Protein AF-A0A3A8NAM0-F1 (afdb_monomer_lite)

Radius of gyration: 30.03 Å; chains: 1; bounding box: 82×65×76 Å

Organism: NCBI:txid2316726

Sequence (282 aa):
MLDEAGTANGVRMYFMTGPKAPVLTCPGRRRVLLECSIAQTLVGLFLVMALGACRTTKPVEQDRLRVELERAVLADQEEIGEDRPVDEHFQAFLKKYGEDAVPFFERLVVEAADSGWRDDAHQVNAAVRGLVALQGKRAQGVLKKLASSKTADLLFSQIALNALVGLAPESEKVGLLIARLREGRHPEDQQWAVGTLITLGRTEAVPCLKELRAGISDARTLININSAVVMLGDPGVCNLYSESQGGPSRLWSCRYQCAGAVRGRERVMEAACPRTLPNKDE

pLDDT: mean 78.67, std 21.21, range [30.02, 97.94]

Foldseek 3Di:
DWDWPDDDPPDTDTDDPDDDDDDDDDPDDDDDDDDDDDDDPPVVVVVVVVVVPPLPDDPVVLVVLVVQLVVQLVVLVVPPDPDDDRRPSLVVSCVVCPPNCLVSLLVLLVCLLPALDDPPLSSVLSSLVSCCVRVQVNCLVSLCSQLVGPNHDLSSVLSSLVSVLVSDDLVCNLVSLLVQCVVVPDLVSLLVSLVVQQAQLALVNLVSLVVCLVVDPDPVSNVSSVVSNVQSPCQQKWFFDDWDQDDPLRWIWTKTAHGHNCGIDTDIGPDDDDGMDTPDDD

Secondary structure (DSSP, 8-state):
---EEEEETTEEEE------------SS-----------SS-HHHHHHHHHSSS----HHHHHHHHHHHHHHHHHHHHT-STTSPTTHHHHHHHHHHGGGGHHHHHHHHHHHHHH---TTHHHHHHHHHHHHHHHGGGGHHHHHHHHH-SSS-HHHHHHHHHHHHHHS-HHHHHHHHHHHHHH---HHHHHHHHHHHHHHT-TTHHHHHHHHGGG---HHHHHHHHHHHHHHHSTTEEEEEEEEE-STT--EEEEEE-SSS--EEEEEESSPPPSEEE-S--

Structure (mmCIF, N/CA/C/O backbone):
data_AF-A0A3A8NAM0-F1
#
_entry.id   AF-A0A3A8NAM0-F1
#
loop_
_atom_site.group_PDB
_atom_site.id
_atom_site.type_symbol
_atom_site.label_atom_id
_atom_site.label_alt_id
_atom_site.label_comp_id
_atom_site.label_asym_id
_atom_site.label_entity_id
_atom_site.label_seq_id
_atom_site.pdbx_PDB_ins_code
_atom_site.Cartn_x
_atom_site.Cartn_y
_atom_site.Cartn_z
_atom_site.occupancy
_atom_site.B_iso_or_equiv
_atom_site.auth_seq_id
_atom_site.auth_comp_id
_atom_site.auth_asym_id
_atom_site.auth_atom_id
_atom_site.pdbx_PDB_model_num
ATOM 1 N N . MET A 1 1 ? -51.563 29.274 45.617 1.00 44.50 1 MET A N 1
ATOM 2 C CA . MET A 1 1 ? -52.554 28.276 45.168 1.00 44.50 1 MET A CA 1
ATOM 3 C C . MET A 1 1 ? -51.891 27.484 44.057 1.00 44.50 1 MET A C 1
ATOM 5 O O . MET A 1 1 ? -51.305 28.113 43.188 1.00 44.50 1 MET A O 1
ATOM 9 N N . LEU A 1 2 ? -51.828 26.157 44.179 1.00 33.75 2 LEU A N 1
ATOM 10 C CA . LEU A 1 2 ? -51.216 25.264 43.190 1.00 33.75 2 LEU A CA 1
ATOM 11 C C . LEU A 1 2 ? -52.359 24.549 42.470 1.00 33.75 2 LEU A C 1
ATOM 13 O O . LEU A 1 2 ? -53.105 23.838 43.138 1.00 33.75 2 LEU A O 1
ATOM 17 N N . ASP A 1 3 ? -52.479 24.737 41.158 1.00 42.59 3 ASP A N 1
ATOM 18 C CA . ASP A 1 3 ? -53.419 23.977 40.330 1.00 42.59 3 ASP A CA 1
ATOM 19 C C . ASP A 1 3 ? -52.696 22.792 39.676 1.00 42.59 3 ASP A C 1
ATOM 21 O O . ASP A 1 3 ? -51.550 22.898 39.229 1.00 42.59 3 ASP A O 1
ATOM 25 N N . GLU A 1 4 ? -53.351 21.632 39.678 1.00 41.62 4 GLU A N 1
ATOM 26 C CA . GLU A 1 4 ? -52.796 20.350 39.238 1.00 41.62 4 GLU A CA 1
ATOM 27 C C . GLU A 1 4 ? -53.043 20.164 37.728 1.00 41.62 4 GLU A C 1
ATOM 29 O O . GLU A 1 4 ? -54.182 20.020 37.291 1.00 41.62 4 GLU A O 1
ATOM 34 N N . ALA A 1 5 ? -51.980 20.174 36.914 1.00 53.44 5 ALA A N 1
ATOM 35 C CA . ALA A 1 5 ? -52.077 20.175 35.444 1.00 53.44 5 ALA A CA 1
ATOM 36 C C . ALA A 1 5 ? -52.022 18.773 34.789 1.00 53.44 5 ALA A C 1
ATOM 38 O O . ALA A 1 5 ? -51.786 18.650 33.589 1.00 53.44 5 ALA A O 1
ATOM 39 N N . GLY A 1 6 ? -52.268 17.707 35.555 1.00 48.44 6 GLY A N 1
ATOM 40 C CA . GLY A 1 6 ? -52.306 16.329 35.050 1.00 48.44 6 GLY A CA 1
ATOM 41 C C . GLY A 1 6 ? -50.996 15.546 35.202 1.00 48.44 6 GLY A C 1
ATOM 42 O O . GLY A 1 6 ? -49.949 16.075 35.575 1.00 48.44 6 GLY A O 1
ATOM 43 N N . THR A 1 7 ? -51.086 14.233 34.973 1.00 36.28 7 THR A N 1
ATOM 44 C CA . THR A 1 7 ? -50.025 13.241 35.213 1.00 36.28 7 THR A CA 1
ATOM 45 C C . THR A 1 7 ? -49.610 12.565 33.909 1.00 36.28 7 THR A C 1
ATOM 47 O O . THR A 1 7 ? -50.453 12.049 33.181 1.00 36.28 7 THR A O 1
ATOM 50 N N . ALA A 1 8 ? -48.303 12.503 33.648 1.00 40.38 8 ALA A N 1
ATOM 51 C CA . ALA A 1 8 ? -47.720 11.642 32.621 1.00 40.38 8 ALA A CA 1
ATOM 52 C C . ALA A 1 8 ? -46.636 10.769 33.272 1.00 40.38 8 ALA A C 1
ATOM 54 O O . ALA A 1 8 ? -45.743 11.285 33.942 1.00 40.38 8 ALA A O 1
ATOM 55 N N . ASN A 1 9 ? -46.742 9.443 33.121 1.00 43.25 9 ASN A N 1
ATOM 56 C CA . ASN A 1 9 ? -45.810 8.446 33.674 1.00 43.25 9 ASN A CA 1
ATOM 57 C C . ASN A 1 9 ? -45.522 8.581 35.184 1.00 43.25 9 ASN A C 1
ATOM 59 O O . ASN A 1 9 ? -44.382 8.466 35.623 1.00 43.25 9 ASN A O 1
ATOM 63 N N . GLY A 1 10 ? -46.557 8.826 35.993 1.00 52.19 10 GLY A N 1
ATOM 64 C CA . GLY A 1 10 ? -46.455 8.781 37.458 1.00 52.19 10 GLY A CA 1
ATOM 65 C C . GLY A 1 10 ? -45.754 9.973 38.118 1.00 52.19 10 GLY A C 1
ATOM 66 O O . GLY A 1 10 ? -45.604 9.977 39.337 1.00 52.19 10 GLY A O 1
ATOM 67 N N . VAL A 1 11 ? -45.370 11.004 37.360 1.00 37.81 11 VAL A N 1
ATOM 68 C CA . VAL A 1 11 ? -44.759 12.222 37.911 1.00 37.81 11 VAL A CA 1
ATOM 69 C C . VAL A 1 11 ? -45.775 13.365 37.879 1.00 37.81 11 VAL A C 1
ATOM 71 O O . VAL A 1 11 ? -46.285 13.726 36.818 1.00 37.81 11 VAL A O 1
ATOM 74 N N . ARG A 1 12 ? -46.091 13.930 39.052 1.00 40.88 12 ARG A N 1
ATOM 75 C CA . ARG A 1 12 ? -46.935 15.130 39.184 1.00 40.88 12 ARG A CA 1
ATOM 76 C C . ARG A 1 12 ? -46.096 16.378 38.932 1.00 40.88 12 ARG A C 1
ATOM 78 O O . ARG A 1 12 ? -45.099 16.592 39.619 1.00 40.88 12 ARG A O 1
ATOM 85 N N . MET A 1 13 ? -46.508 17.202 37.973 1.00 36.06 13 MET A N 1
ATOM 86 C CA . MET A 1 13 ? -45.889 18.503 37.718 1.00 36.06 13 MET A CA 1
ATOM 87 C C . MET A 1 13 ? -46.767 19.624 38.265 1.00 36.06 13 MET A C 1
ATOM 89 O O . MET A 1 13 ? -47.968 19.671 38.006 1.00 36.06 13 MET A O 1
ATOM 93 N N . TYR A 1 14 ? -46.137 20.547 38.987 1.00 41.91 14 TYR A N 1
ATOM 94 C CA . TYR A 1 14 ? -46.750 21.786 39.448 1.00 41.91 14 TYR A CA 1
ATOM 95 C C . TYR A 1 14 ? -46.015 22.962 38.809 1.00 41.91 14 TYR A C 1
ATOM 97 O O . TYR A 1 14 ? -44.785 23.017 38.852 1.00 41.91 14 TYR A O 1
ATOM 105 N N . PHE A 1 15 ? -46.757 23.918 38.254 1.00 41.12 15 PHE A N 1
ATOM 106 C CA . PHE A 1 15 ? -46.193 25.184 37.791 1.00 41.12 15 PHE A CA 1
ATOM 107 C C . PHE A 1 15 ? -46.490 26.287 38.807 1.00 41.12 15 PHE A C 1
ATOM 109 O O . PHE A 1 15 ? -47.617 26.436 39.273 1.00 41.12 15 PHE A O 1
ATOM 116 N N . MET A 1 16 ? -45.473 27.084 39.136 1.00 36.22 16 MET A N 1
ATOM 117 C CA . MET A 1 16 ? -45.650 28.347 39.850 1.00 36.22 16 MET A CA 1
ATOM 118 C C . MET A 1 16 ? -45.669 29.490 38.837 1.00 36.22 16 MET A C 1
ATOM 120 O O . MET A 1 16 ? -44.679 29.728 38.148 1.00 36.22 16 MET A O 1
ATOM 124 N N . THR A 1 17 ? -46.771 30.230 38.763 1.00 42.50 17 THR A N 1
ATOM 125 C CA . THR A 1 17 ? -46.835 31.500 38.031 1.00 42.50 17 THR A CA 1
ATOM 126 C C . THR A 1 17 ? -46.497 32.647 38.982 1.00 42.50 17 THR A C 1
ATOM 128 O O . THR A 1 17 ? -47.306 33.016 39.833 1.00 42.50 17 THR A O 1
ATOM 131 N N . GLY A 1 18 ? -45.297 33.217 38.853 1.00 42.72 18 GLY A N 1
ATOM 132 C CA . GLY A 1 18 ? -44.903 34.438 39.561 1.00 42.72 18 GLY A CA 1
ATOM 133 C C . GLY A 1 18 ? -43.468 34.873 39.231 1.00 42.72 18 GLY A C 1
ATOM 134 O O . GLY A 1 18 ? -42.579 34.023 39.188 1.00 42.72 18 GLY A O 1
ATOM 135 N N . PRO A 1 19 ? -43.197 36.174 39.001 1.00 46.75 19 PRO A N 1
ATOM 136 C CA . PRO A 1 19 ? -41.890 36.645 38.567 1.00 46.75 19 PRO A CA 1
ATOM 137 C C . PRO A 1 19 ? -41.008 36.922 39.786 1.00 46.75 19 PRO A C 1
ATOM 139 O O . PRO A 1 19 ? -40.947 38.044 40.283 1.00 46.75 19 PRO A O 1
ATOM 142 N N . LYS A 1 20 ? -40.309 35.903 40.284 1.00 40.03 20 LYS A N 1
ATOM 143 C CA . LYS A 1 20 ? -39.108 36.099 41.106 1.00 40.03 20 LYS A CA 1
ATOM 144 C C . LYS A 1 20 ? -38.067 35.069 40.694 1.00 40.03 20 LYS A C 1
ATOM 146 O O . LYS A 1 20 ? -38.325 33.871 40.728 1.00 40.03 20 LYS A O 1
ATOM 151 N N . ALA A 1 21 ? -36.918 35.570 40.247 1.00 40.44 21 ALA A N 1
ATOM 152 C CA . ALA A 1 21 ? -35.787 34.768 39.807 1.00 40.44 21 ALA A CA 1
ATOM 153 C C . ALA A 1 21 ? -35.369 33.755 40.893 1.00 40.44 21 ALA A C 1
ATOM 155 O O . ALA A 1 21 ? -35.348 34.114 42.075 1.00 40.44 21 ALA A O 1
ATOM 156 N N . PRO A 1 22 ? -35.015 32.512 40.527 1.00 36.47 22 PRO A N 1
ATOM 157 C CA . PRO A 1 22 ? -34.501 31.551 41.489 1.00 36.47 22 PRO A CA 1
ATOM 158 C C . PRO A 1 22 ? -33.101 31.976 41.951 1.00 36.47 22 PRO A C 1
ATOM 160 O O . PRO A 1 22 ? -32.175 32.117 41.154 1.00 36.47 22 PRO A O 1
ATOM 163 N N . VAL A 1 23 ? -32.947 32.173 43.260 1.00 34.56 23 VAL A N 1
ATOM 164 C CA . VAL A 1 23 ? -31.648 32.355 43.914 1.00 34.56 23 VAL A CA 1
ATOM 165 C C . VAL A 1 23 ? -31.114 30.970 44.268 1.00 34.56 23 VAL A C 1
ATOM 167 O O . VAL A 1 23 ? -31.612 30.321 45.184 1.00 34.56 23 VAL A O 1
ATOM 170 N N . LEU A 1 24 ? -30.101 30.510 43.536 1.00 31.06 24 LEU A N 1
ATOM 171 C CA . LEU A 1 24 ? -29.308 29.337 43.900 1.00 31.06 24 LEU A CA 1
ATOM 172 C C . LEU A 1 24 ? -28.189 29.776 44.851 1.00 31.06 24 LEU A C 1
ATOM 174 O O . LEU A 1 24 ? -27.234 30.434 44.444 1.00 31.06 24 LEU A O 1
ATOM 178 N N . THR A 1 25 ? -28.296 29.408 46.125 1.00 30.02 25 THR A N 1
ATOM 179 C CA . THR A 1 25 ? -27.181 29.479 47.075 1.00 30.02 25 THR A CA 1
ATOM 180 C C . THR A 1 25 ? -26.472 28.129 47.137 1.00 30.02 25 THR A C 1
ATOM 182 O O . THR A 1 25 ? -27.038 27.167 47.650 1.00 30.02 25 THR A O 1
ATOM 185 N N . CYS A 1 26 ? -25.220 28.071 46.677 1.00 31.62 26 CYS A N 1
ATOM 186 C CA . CYS A 1 26 ? -24.272 27.012 47.035 1.00 31.62 26 CYS A CA 1
ATOM 187 C C . CYS A 1 26 ? -23.301 27.547 48.102 1.00 31.62 26 CYS A C 1
ATOM 189 O O . CYS A 1 26 ? -22.793 28.664 47.948 1.00 31.62 26 CYS A O 1
ATOM 191 N N . PRO A 1 27 ? -22.998 26.789 49.169 1.00 33.72 27 PRO A N 1
ATOM 192 C CA . PRO A 1 27 ? -22.003 27.199 50.143 1.00 33.72 27 PRO A CA 1
ATOM 193 C C . PRO A 1 27 ? -20.598 26.966 49.569 1.00 33.72 27 PRO A C 1
ATOM 195 O O . PRO A 1 27 ? -20.221 25.846 49.243 1.00 33.72 27 PRO A O 1
ATOM 198 N N . GLY A 1 28 ? -19.814 28.042 49.472 1.00 42.97 28 GLY A N 1
ATOM 199 C CA . GLY A 1 28 ? -18.358 27.972 49.334 1.00 42.97 28 GLY A CA 1
ATOM 200 C C . GLY A 1 28 ? -17.788 27.917 47.913 1.00 42.97 28 GLY A C 1
ATOM 201 O O . GLY A 1 28 ? -17.259 26.892 47.509 1.00 42.97 28 GLY A O 1
ATOM 202 N N . ARG A 1 29 ? -17.766 29.051 47.196 1.00 32.88 29 ARG A N 1
ATOM 203 C CA . ARG A 1 29 ? -16.583 29.615 46.493 1.00 32.88 29 ARG A CA 1
ATOM 204 C C . ARG A 1 29 ? -16.974 30.859 45.681 1.00 32.88 29 ARG A C 1
ATOM 206 O O . ARG A 1 29 ? -18.143 31.143 45.467 1.00 32.88 29 ARG A O 1
ATOM 213 N N . ARG A 1 30 ? -15.951 31.654 45.360 1.00 36.28 30 ARG A N 1
ATOM 214 C CA . ARG A 1 30 ? -15.956 33.069 44.948 1.00 36.28 30 ARG A CA 1
ATOM 215 C C . ARG A 1 30 ? -16.884 33.412 43.771 1.00 36.28 30 ARG A C 1
ATOM 217 O O . ARG A 1 30 ? -16.976 32.672 42.801 1.00 36.28 30 ARG A O 1
ATOM 224 N N . ARG A 1 31 ? -17.484 34.606 43.871 1.00 31.92 31 ARG A N 1
ATOM 225 C CA . ARG A 1 31 ? -18.275 35.293 42.839 1.00 31.92 31 ARG A CA 1
ATOM 226 C C . ARG A 1 31 ? -17.441 35.524 41.575 1.00 31.92 31 ARG A C 1
ATOM 228 O O . ARG A 1 31 ? -16.395 36.160 41.652 1.00 31.92 31 ARG A O 1
ATOM 235 N N . VAL A 1 32 ? -17.969 35.106 40.430 1.00 34.91 32 VAL A N 1
ATOM 236 C CA . VAL A 1 32 ? -17.671 35.701 39.122 1.00 34.91 32 VAL A CA 1
ATOM 237 C C . VAL A 1 32 ? -19.024 36.058 38.513 1.00 34.91 32 VAL A C 1
ATOM 239 O O . VAL A 1 32 ? -19.881 35.193 38.355 1.00 34.91 32 VAL A O 1
ATOM 242 N N . LEU A 1 33 ? -19.242 37.351 38.276 1.00 34.94 33 LEU A N 1
ATOM 243 C CA . LEU A 1 33 ? -20.392 37.877 37.545 1.00 34.94 33 LEU A CA 1
ATOM 244 C C . LEU A 1 33 ? -20.128 37.652 36.053 1.00 34.94 33 LEU A C 1
ATOM 246 O O . LEU A 1 33 ? -19.149 38.180 35.533 1.00 34.94 33 LEU A O 1
ATOM 250 N N . LEU A 1 34 ? -20.983 36.883 35.380 1.00 33.94 34 LEU A N 1
ATOM 251 C CA . LEU A 1 34 ? -21.113 36.935 33.926 1.00 33.94 34 LEU A CA 1
ATOM 252 C C . LEU A 1 34 ? -22.522 37.421 33.597 1.00 33.94 34 LEU A C 1
ATOM 254 O O . LEU A 1 34 ? -23.514 36.884 34.091 1.00 33.94 34 LEU A O 1
ATOM 258 N N . GLU A 1 35 ? -22.562 38.485 32.807 1.00 33.66 35 GLU A N 1
ATOM 259 C CA . GLU A 1 35 ? -23.761 39.150 32.331 1.00 33.66 35 GLU A CA 1
ATOM 260 C C . GLU A 1 35 ? -24.573 38.243 31.399 1.00 33.66 35 GLU A C 1
ATOM 262 O O . GLU A 1 35 ? -24.041 37.523 30.552 1.00 33.66 35 GLU A O 1
ATOM 267 N N . CYS A 1 36 ? -25.892 38.312 31.568 1.00 32.50 36 CYS A N 1
ATOM 268 C CA . CYS A 1 36 ? -26.890 37.769 30.662 1.00 32.50 36 CYS A CA 1
ATOM 269 C C . CYS A 1 36 ? -26.771 38.402 29.272 1.00 32.50 36 CYS A C 1
ATOM 271 O O . CYS A 1 36 ? -27.010 39.596 29.122 1.00 32.50 36 CYS A O 1
ATOM 273 N N . SER A 1 37 ? -26.580 37.583 28.242 1.00 40.31 37 SER A N 1
ATOM 274 C CA . SER A 1 37 ? -27.257 37.779 26.960 1.00 40.31 37 SER A CA 1
ATOM 275 C C . SER A 1 37 ? -27.261 36.466 26.174 1.00 40.31 37 SER A C 1
ATOM 277 O O . SER A 1 37 ? -26.318 35.689 26.268 1.00 40.31 37 SER A O 1
ATOM 279 N N . ILE A 1 38 ? -28.302 36.250 25.366 1.00 43.28 38 ILE A N 1
ATOM 280 C CA . ILE A 1 38 ? -28.526 35.094 24.473 1.00 43.28 38 ILE A CA 1
ATOM 281 C C . ILE A 1 38 ? -29.190 33.873 25.147 1.00 43.28 38 ILE A C 1
ATOM 283 O O . ILE A 1 38 ? -28.673 32.759 25.175 1.00 43.28 38 ILE A O 1
ATOM 287 N N . ALA A 1 39 ? -30.420 34.064 25.623 1.00 43.28 39 ALA A N 1
ATOM 288 C CA . ALA A 1 39 ? -31.353 32.973 25.902 1.00 43.28 39 ALA A CA 1
ATOM 289 C C . ALA A 1 39 ? -32.427 32.922 24.804 1.00 43.28 39 ALA A C 1
ATOM 291 O O . ALA A 1 39 ? -33.516 33.448 24.997 1.00 43.28 39 ALA A O 1
ATOM 292 N N . GLN A 1 40 ? -32.117 32.317 23.648 1.00 45.03 40 GLN A N 1
ATOM 293 C CA . GLN A 1 40 ? -33.153 31.804 22.726 1.00 45.03 40 GLN A CA 1
ATOM 294 C C . GLN A 1 40 ? -32.684 30.774 21.676 1.00 45.03 40 GLN A C 1
ATOM 296 O O . GLN A 1 40 ? -33.517 30.232 20.960 1.00 45.03 40 GLN A O 1
ATOM 301 N N . THR A 1 41 ? -31.400 30.392 21.640 1.00 45.56 41 THR A N 1
ATOM 302 C CA . THR A 1 41 ? -30.873 29.380 20.687 1.00 45.56 41 THR A CA 1
ATOM 303 C C . THR A 1 41 ? -30.391 28.074 21.338 1.00 45.56 41 THR A C 1
ATOM 305 O O . THR A 1 41 ? -29.869 27.198 20.656 1.00 45.56 41 THR A O 1
ATOM 308 N N . LEU A 1 42 ? -30.552 27.909 22.656 1.00 44.34 42 LEU A N 1
ATOM 309 C CA . LEU A 1 42 ? -29.872 26.850 23.426 1.00 44.34 42 LEU A CA 1
ATOM 310 C C . LEU A 1 42 ? -30.711 25.603 23.746 1.00 44.34 42 LEU A C 1
ATOM 312 O O . LEU A 1 42 ? -30.145 24.592 24.156 1.00 44.34 42 LEU A O 1
ATOM 316 N N . VAL A 1 43 ? -32.025 25.609 23.507 1.00 45.22 43 VAL A N 1
ATOM 317 C CA . VAL A 1 43 ? -32.867 24.427 23.796 1.00 45.22 43 VAL A CA 1
ATOM 318 C C . VAL A 1 43 ? -32.696 23.330 22.731 1.00 45.22 43 VAL A C 1
ATOM 320 O O . VAL A 1 43 ? -32.802 22.149 23.045 1.00 45.22 43 VAL A O 1
ATOM 323 N N . GLY A 1 44 ? -32.321 23.689 21.496 1.00 38.16 44 GLY A N 1
ATOM 324 C CA . GLY A 1 44 ? -32.000 22.717 20.440 1.00 38.16 44 GLY A CA 1
ATOM 325 C C . GLY A 1 44 ? -30.603 22.091 20.553 1.00 38.16 44 GLY A C 1
ATOM 326 O O . GLY A 1 44 ? -30.394 20.977 20.083 1.00 38.16 44 GLY A O 1
ATOM 327 N N . LEU A 1 45 ? -29.647 22.768 21.204 1.00 42.16 45 LEU A N 1
ATOM 328 C CA . LEU A 1 45 ? -28.252 22.311 21.276 1.00 42.16 45 LEU A CA 1
ATOM 329 C C . LEU A 1 45 ? -28.006 21.309 22.421 1.00 42.16 45 LEU A C 1
ATOM 331 O O . LEU A 1 45 ? -27.146 20.438 22.310 1.00 42.16 45 LEU A O 1
ATOM 335 N N . PHE A 1 46 ? -28.781 21.385 23.507 1.00 39.59 46 PHE A N 1
ATOM 336 C CA . PHE A 1 46 ? -28.617 20.478 24.649 1.00 39.59 46 PHE A CA 1
ATOM 337 C C . PHE A 1 46 ? -29.189 19.072 24.412 1.00 39.59 46 PHE A C 1
ATOM 339 O O . PHE A 1 46 ? -28.656 18.107 24.959 1.00 39.59 46 PHE A O 1
ATOM 346 N N . LEU A 1 47 ? -30.203 18.919 23.550 1.00 37.38 47 LEU A N 1
ATOM 347 C CA . LEU A 1 47 ? -30.751 17.594 23.226 1.00 37.38 47 LEU A CA 1
ATOM 348 C C . LEU A 1 47 ? -29.827 16.784 22.296 1.00 37.38 47 LEU A C 1
ATOM 350 O O . LEU A 1 47 ? -29.806 15.558 22.363 1.00 37.38 47 LEU A O 1
ATOM 354 N N . VAL A 1 48 ? -29.016 17.458 21.472 1.00 44.28 48 VAL A N 1
ATOM 355 C CA . VAL A 1 48 ? -28.021 16.803 20.602 1.00 44.28 48 VAL A CA 1
ATOM 356 C C . VAL A 1 48 ? -26.767 16.400 21.392 1.00 44.28 48 VAL A C 1
ATOM 358 O O . VAL A 1 48 ? -26.183 15.352 21.128 1.00 44.28 48 VAL A O 1
ATOM 361 N N . MET A 1 49 ? -26.394 17.159 22.428 1.00 37.53 49 MET A N 1
ATOM 362 C CA . MET A 1 49 ? -25.244 16.841 23.292 1.00 37.53 49 MET A CA 1
ATOM 363 C C . MET A 1 49 ? -25.497 15.646 24.230 1.00 37.53 49 MET A C 1
ATOM 365 O O . MET A 1 49 ? -24.559 14.927 24.567 1.00 37.53 49 MET A O 1
ATOM 369 N N . ALA A 1 50 ? -26.748 15.379 24.623 1.00 37.94 50 ALA A N 1
ATOM 370 C CA . ALA A 1 50 ? -27.077 14.256 25.509 1.00 37.94 50 ALA A CA 1
ATOM 371 C C . ALA A 1 50 ? -27.105 12.886 24.798 1.00 37.94 50 ALA A C 1
ATOM 373 O O . ALA A 1 50 ? -26.884 11.862 25.439 1.00 37.94 50 ALA A O 1
ATOM 374 N N . LEU A 1 51 ? -27.320 12.849 23.477 1.00 42.19 51 LEU A N 1
ATOM 375 C CA . LEU A 1 51 ? -27.356 11.601 22.696 1.00 42.19 51 LEU A CA 1
ATOM 376 C C . LEU A 1 51 ? -25.978 11.167 22.159 1.00 42.19 51 LEU A C 1
ATOM 378 O O . LEU A 1 51 ? -25.824 10.027 21.728 1.00 42.19 51 LEU A O 1
ATOM 382 N N . GLY A 1 52 ? -24.961 12.035 22.226 1.00 36.97 52 GLY A N 1
ATOM 383 C CA . GLY A 1 52 ? -23.578 11.707 21.849 1.00 36.97 52 GLY A CA 1
ATOM 384 C C . GLY A 1 52 ? -22.735 11.081 22.969 1.00 36.97 52 GLY A C 1
ATOM 385 O O . GLY A 1 52 ? -21.663 10.546 22.700 1.00 36.97 52 GLY A O 1
ATOM 386 N N . ALA A 1 53 ? -23.201 11.122 24.223 1.00 39.41 53 ALA A N 1
ATOM 387 C CA . ALA A 1 53 ? -22.401 10.769 25.402 1.00 39.41 53 ALA A CA 1
ATOM 388 C C . ALA A 1 53 ? -22.526 9.301 25.871 1.00 39.41 53 ALA A C 1
ATOM 390 O O . ALA A 1 53 ? -21.883 8.919 26.844 1.00 39.41 53 ALA A O 1
ATOM 391 N N . CYS A 1 54 ? -23.315 8.455 25.198 1.00 43.28 54 CYS A N 1
ATOM 392 C CA . CYS A 1 54 ? -23.600 7.084 25.657 1.00 43.28 54 CYS A CA 1
ATOM 393 C C . CYS A 1 54 ? -22.769 5.967 24.995 1.00 43.28 54 CYS A C 1
ATOM 395 O O . CYS A 1 54 ? -23.113 4.798 25.143 1.00 43.28 54 CYS A O 1
ATOM 397 N N . ARG A 1 55 ? -21.679 6.279 24.283 1.00 48.34 55 ARG A N 1
ATOM 398 C CA . ARG A 1 55 ? -20.799 5.263 23.662 1.00 48.34 55 ARG A CA 1
ATOM 399 C C . ARG A 1 55 ? -19.335 5.352 24.088 1.00 48.34 55 ARG A C 1
ATOM 401 O O . ARG A 1 55 ? -18.440 4.949 23.354 1.00 48.34 55 ARG A O 1
ATOM 408 N N . THR A 1 56 ? -19.062 5.856 25.285 1.00 50.78 56 THR A N 1
ATOM 409 C CA . THR A 1 56 ? -17.747 5.666 25.898 1.00 50.78 56 THR A CA 1
ATOM 410 C C . THR A 1 56 ? -17.691 4.262 26.502 1.00 50.78 56 THR A C 1
ATOM 412 O O . THR A 1 56 ? -18.135 4.031 27.625 1.00 50.78 56 THR A O 1
ATOM 415 N N . THR A 1 57 ? -17.172 3.299 25.730 1.00 56.00 57 THR A N 1
ATOM 416 C CA . THR A 1 57 ? -16.748 1.983 26.243 1.00 56.00 57 THR A CA 1
ATOM 417 C C . THR A 1 57 ? -15.899 2.196 27.491 1.00 56.00 57 THR A C 1
ATOM 419 O O . THR A 1 57 ? -15.001 3.047 27.494 1.00 56.00 57 THR A O 1
ATOM 422 N N . LYS A 1 58 ? -16.208 1.478 28.571 1.00 67.81 58 LYS A N 1
ATOM 423 C CA . LYS A 1 58 ? -15.550 1.692 29.868 1.00 67.81 58 LYS A CA 1
ATOM 424 C C . LYS A 1 58 ? -14.049 1.375 29.743 1.00 67.81 58 LYS A C 1
ATOM 426 O O . LYS A 1 58 ? -13.712 0.445 29.017 1.00 67.81 58 LYS A O 1
ATOM 431 N N . PRO A 1 59 ? -13.145 2.055 30.476 1.00 68.25 59 PRO A N 1
ATOM 432 C CA . PRO A 1 59 ? -11.695 1.822 30.379 1.00 68.25 59 PRO A CA 1
ATOM 433 C C . PRO A 1 59 ? -11.301 0.338 30.502 1.00 68.25 59 PRO A C 1
ATOM 435 O O . PRO A 1 59 ? -10.540 -0.177 29.695 1.00 68.25 59 PRO A O 1
ATOM 438 N N . VAL A 1 60 ? -11.938 -0.379 31.434 1.00 69.06 60 VAL A N 1
ATOM 439 C CA . VAL A 1 60 ? -11.737 -1.822 31.678 1.00 69.06 60 VAL A CA 1
ATOM 440 C C . VAL A 1 60 ? -12.082 -2.692 30.462 1.00 69.06 60 VAL A C 1
ATOM 442 O O . VAL A 1 60 ? -11.473 -3.733 30.232 1.00 69.06 60 VAL A O 1
ATOM 445 N N . GLU A 1 61 ? -13.072 -2.283 29.674 1.00 81.69 61 GLU A N 1
ATOM 446 C CA . GLU A 1 61 ? -13.495 -3.003 28.473 1.00 81.69 61 GLU A CA 1
ATOM 447 C C . GLU A 1 61 ? -12.458 -2.867 27.354 1.00 81.69 61 GLU A C 1
ATOM 449 O O . GLU A 1 61 ? -12.267 -3.784 26.562 1.00 81.69 61 GLU A O 1
ATOM 454 N N . GLN A 1 62 ? -11.723 -1.757 27.333 1.00 80.62 62 GLN A N 1
ATOM 455 C CA . GLN A 1 62 ? -10.723 -1.478 26.308 1.00 80.62 62 GLN A CA 1
ATOM 456 C C . GLN A 1 62 ? -9.397 -2.163 26.586 1.00 80.62 62 GLN A C 1
ATOM 458 O O . GLN A 1 62 ? -8.796 -2.690 25.655 1.00 80.62 62 GLN A O 1
ATOM 463 N N . ASP A 1 63 ? -8.990 -2.244 27.851 1.00 85.62 63 ASP A N 1
ATOM 464 C CA . ASP A 1 63 ? -7.834 -3.054 28.240 1.00 85.62 63 ASP A CA 1
ATOM 465 C C . ASP A 1 63 ? -8.071 -4.528 27.897 1.00 85.62 63 ASP A C 1
ATOM 467 O O . ASP A 1 63 ? -7.194 -5.208 27.365 1.00 85.62 63 ASP A O 1
ATOM 471 N N . ARG A 1 64 ? -9.300 -5.016 28.109 1.00 90.88 64 ARG A N 1
ATOM 472 C CA . ARG A 1 64 ? -9.685 -6.369 27.705 1.00 90.88 64 ARG A CA 1
ATOM 473 C C . ARG A 1 64 ? -9.637 -6.555 26.188 1.00 90.88 64 ARG A C 1
ATOM 475 O O . ARG A 1 64 ? -9.070 -7.545 25.731 1.00 90.88 64 ARG A O 1
ATOM 482 N N . LEU A 1 65 ? -10.223 -5.638 25.414 1.00 91.62 65 LEU A N 1
ATOM 483 C CA . LEU A 1 65 ? -10.181 -5.701 23.947 1.00 91.62 65 LEU A CA 1
ATOM 484 C C . LEU A 1 65 ? -8.745 -5.663 23.422 1.00 91.62 65 LEU A C 1
ATOM 486 O O . LEU A 1 65 ? -8.438 -6.385 22.479 1.00 91.62 65 LEU A O 1
ATOM 490 N N . ARG A 1 66 ? -7.861 -4.890 24.060 1.00 91.56 66 ARG A N 1
ATOM 491 C CA . ARG A 1 66 ? -6.438 -4.837 23.719 1.00 91.56 66 ARG A CA 1
ATOM 492 C C . ARG A 1 66 ? -5.749 -6.176 23.919 1.00 91.56 66 ARG A C 1
ATOM 494 O O . ARG A 1 66 ? -5.155 -6.675 22.973 1.00 91.56 66 ARG A O 1
ATOM 501 N N . VAL A 1 67 ? -5.895 -6.788 25.093 1.00 92.19 67 VAL A N 1
ATOM 502 C CA . VAL A 1 67 ? -5.301 -8.105 25.382 1.00 92.19 67 VAL A CA 1
ATOM 503 C C . VAL A 1 67 ? -5.858 -9.188 24.452 1.00 92.19 67 VAL A C 1
ATOM 505 O O . VAL A 1 67 ? -5.119 -10.053 23.984 1.00 92.19 67 VAL A O 1
ATOM 508 N N . GLU A 1 68 ? -7.163 -9.160 24.161 1.00 93.88 68 GLU A N 1
ATOM 509 C CA . GLU A 1 68 ? -7.768 -10.134 23.246 1.00 93.88 68 GLU A CA 1
ATOM 510 C C . GLU A 1 68 ? -7.332 -9.922 21.786 1.00 93.88 68 GLU A C 1
ATOM 512 O O . GLU A 1 68 ? -7.092 -10.910 21.090 1.00 93.88 68 GLU A O 1
ATOM 517 N N . LEU A 1 69 ? -7.175 -8.671 21.333 1.00 93.81 69 LEU A N 1
ATOM 518 C CA . LEU A 1 69 ? -6.618 -8.360 20.014 1.00 93.81 69 LEU A CA 1
ATOM 519 C C . LEU A 1 69 ? -5.161 -8.817 19.920 1.00 93.81 69 LEU A C 1
ATOM 521 O O . LEU A 1 69 ? -4.788 -9.459 18.945 1.00 93.81 69 LEU A O 1
ATOM 525 N N . GLU A 1 70 ? -4.348 -8.501 20.926 1.00 92.62 70 GLU A N 1
ATOM 526 C CA . GLU A 1 70 ? -2.937 -8.880 20.981 1.00 92.62 70 GLU A CA 1
ATOM 527 C C . GLU A 1 70 ? -2.768 -10.393 20.872 1.00 92.62 70 GLU A C 1
ATOM 529 O O . GLU A 1 70 ? -2.013 -10.871 20.031 1.00 92.62 70 GLU A O 1
ATOM 534 N N . ARG A 1 71 ? -3.548 -11.153 21.650 1.00 91.50 71 ARG A N 1
ATOM 535 C CA . ARG A 1 71 ? -3.546 -12.615 21.579 1.00 91.50 71 ARG A CA 1
ATOM 536 C C . ARG A 1 71 ? -3.920 -13.119 20.186 1.00 91.50 71 ARG A C 1
ATOM 538 O O . ARG A 1 71 ? -3.277 -14.045 19.707 1.00 91.50 71 ARG A O 1
ATOM 545 N N . ALA A 1 72 ? -4.945 -12.544 19.556 1.00 91.44 72 ALA A N 1
ATOM 546 C CA . ALA A 1 72 ? -5.357 -12.952 18.214 1.00 91.44 72 ALA A CA 1
ATOM 547 C C . ALA A 1 72 ? -4.252 -12.684 17.180 1.00 91.44 72 ALA A C 1
ATOM 549 O O . ALA A 1 72 ? -3.914 -13.558 16.391 1.00 91.44 72 ALA A O 1
ATOM 550 N N . VAL A 1 73 ? -3.643 -11.498 17.235 1.00 90.00 73 VAL A N 1
ATOM 551 C CA . VAL A 1 73 ? -2.580 -11.092 16.309 1.00 90.00 73 VAL A CA 1
ATOM 552 C C . VAL A 1 73 ? -1.305 -11.916 16.501 1.00 90.00 73 VAL A C 1
ATOM 554 O O . VAL A 1 73 ? -0.672 -12.267 15.511 1.00 90.00 73 VAL A O 1
ATOM 557 N N . LEU A 1 74 ? -0.928 -12.242 17.740 1.00 88.75 74 LEU A N 1
ATOM 558 C CA . LEU A 1 74 ? 0.225 -13.104 18.021 1.00 88.75 74 LEU A CA 1
ATOM 559 C C . LEU A 1 74 ? -0.020 -14.548 17.568 1.00 88.75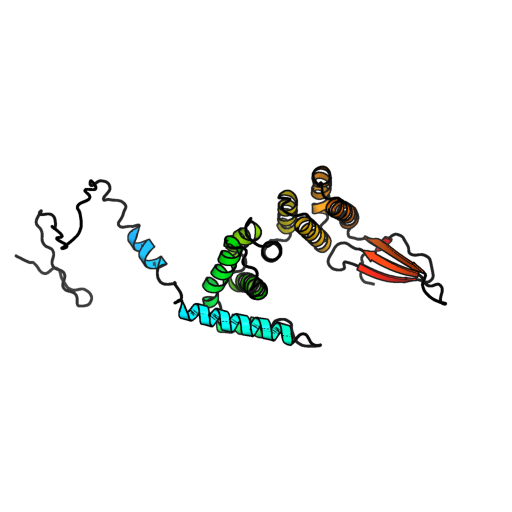 74 LEU A C 1
ATOM 561 O O . LEU A 1 74 ? 0.864 -15.145 16.961 1.00 88.75 74 LEU A O 1
ATOM 565 N N . ALA A 1 75 ? -1.221 -15.087 17.792 1.00 86.81 75 ALA A N 1
ATOM 566 C CA . ALA A 1 75 ? -1.570 -16.432 17.340 1.00 86.81 75 ALA A CA 1
ATOM 567 C C . ALA A 1 75 ? -1.476 -16.562 15.808 1.00 86.81 75 ALA A C 1
ATOM 569 O O . ALA A 1 75 ? -0.895 -17.520 15.305 1.00 86.81 75 ALA A O 1
ATOM 570 N N . ASP A 1 76 ? -1.943 -15.553 15.064 1.00 84.69 76 ASP A N 1
ATOM 571 C CA . ASP A 1 76 ? -1.809 -15.517 13.601 1.00 84.69 76 ASP A CA 1
ATOM 572 C C . ASP A 1 76 ? -0.342 -15.391 13.122 1.00 84.69 76 ASP A C 1
ATOM 574 O O . ASP A 1 76 ? -0.037 -15.736 11.981 1.00 84.69 76 ASP A O 1
ATOM 578 N N . GLN A 1 77 ? 0.582 -14.904 13.962 1.00 81.00 77 GLN A N 1
ATOM 579 C CA . GLN A 1 77 ? 2.014 -14.798 13.635 1.00 81.00 77 GLN A CA 1
ATOM 580 C C . GLN A 1 77 ? 2.801 -16.074 13.940 1.00 81.00 77 GLN A C 1
ATOM 582 O O . GLN A 1 77 ? 3.711 -16.426 13.190 1.00 81.00 77 GLN A O 1
ATOM 587 N N . GLU A 1 78 ? 2.482 -16.752 15.041 1.00 75.12 78 GLU A N 1
ATOM 588 C CA . GLU A 1 78 ? 3.139 -18.005 15.432 1.00 75.12 78 GLU A CA 1
ATOM 589 C C . GLU A 1 78 ? 2.735 -19.173 14.521 1.00 75.12 78 GLU A C 1
ATOM 591 O O . GLU A 1 78 ? 3.517 -20.102 14.322 1.00 75.12 78 GLU A O 1
ATOM 596 N N . GLU A 1 79 ? 1.547 -19.109 13.916 1.00 65.12 79 GLU A N 1
ATOM 597 C CA . GLU A 1 79 ? 1.017 -20.138 13.015 1.00 65.12 79 GLU A CA 1
ATOM 598 C C . GLU A 1 79 ? 1.469 -19.993 11.546 1.00 65.12 79 GLU A C 1
ATOM 600 O O . GLU A 1 79 ? 0.914 -20.655 10.669 1.00 65.12 79 GLU A O 1
ATOM 605 N N . ILE A 1 80 ? 2.498 -19.186 11.242 1.00 57.22 80 ILE A N 1
ATOM 606 C CA . ILE A 1 80 ? 3.077 -19.099 9.887 1.00 57.22 80 ILE A CA 1
ATOM 607 C C . ILE A 1 80 ? 3.858 -20.397 9.580 1.00 57.22 80 ILE A C 1
ATOM 609 O O . ILE A 1 80 ? 5.079 -20.477 9.709 1.00 57.22 80 ILE A O 1
ATOM 613 N N . GLY A 1 81 ? 3.116 -21.430 9.175 1.00 51.12 81 GLY A N 1
ATOM 614 C CA . GLY A 1 81 ? 3.556 -22.737 8.686 1.00 51.12 81 GLY A CA 1
ATOM 615 C C . GLY A 1 81 ? 2.560 -23.269 7.645 1.00 51.12 81 GLY A C 1
ATOM 616 O O . GLY A 1 81 ? 1.376 -22.941 7.699 1.00 51.12 81 GLY A O 1
ATOM 617 N N . GLU A 1 82 ? 3.065 -24.012 6.656 1.00 49.94 82 GLU A N 1
ATOM 618 C CA . GLU A 1 82 ? 2.391 -24.369 5.394 1.00 49.94 82 GLU A CA 1
ATOM 619 C C . GLU A 1 82 ? 0.932 -24.864 5.582 1.00 49.94 82 GLU A C 1
ATOM 621 O O . GLU A 1 82 ? 0.672 -25.766 6.373 1.00 49.94 82 GLU A O 1
ATOM 626 N N . ASP A 1 83 ? -0.001 -24.266 4.824 1.00 54.97 83 ASP A N 1
ATOM 627 C CA . ASP A 1 83 ? -1.417 -24.641 4.601 1.00 54.97 83 ASP A CA 1
ATOM 628 C C . ASP A 1 83 ? -2.563 -24.073 5.472 1.00 54.97 83 ASP A C 1
ATOM 630 O O . ASP A 1 83 ? -3.721 -24.417 5.213 1.00 54.97 83 ASP A O 1
ATOM 634 N N . ARG A 1 84 ? -2.351 -23.134 6.408 1.00 53.88 84 ARG A N 1
ATOM 635 C CA . ARG A 1 84 ? -3.486 -22.439 7.074 1.00 53.88 84 ARG A CA 1
ATOM 636 C C . ARG A 1 84 ? -3.799 -21.049 6.508 1.00 53.88 84 ARG A C 1
ATOM 638 O O . ARG A 1 84 ? -2.886 -20.337 6.086 1.00 53.88 84 ARG A O 1
ATOM 645 N N . PRO A 1 85 ? -5.089 -20.646 6.469 1.00 57.78 85 PRO A N 1
ATOM 646 C CA . PRO A 1 85 ? -5.477 -19.325 5.998 1.00 57.78 85 PRO A CA 1
ATOM 647 C C . PRO A 1 85 ? -4.880 -18.249 6.903 1.00 57.78 85 PRO A C 1
ATOM 649 O O . PRO A 1 85 ? -5.036 -18.281 8.121 1.00 57.78 85 PRO A O 1
ATOM 652 N N . VAL A 1 86 ? -4.216 -17.280 6.278 1.00 66.88 86 VAL A N 1
ATOM 653 C CA . VAL A 1 86 ? -3.699 -16.088 6.949 1.00 66.88 86 VAL A CA 1
ATOM 654 C C . VAL A 1 86 ? -4.869 -15.394 7.665 1.00 66.88 86 VAL A C 1
ATOM 656 O O . VAL A 1 86 ? -5.894 -15.128 7.035 1.00 66.88 86 VAL A O 1
ATOM 659 N N . ASP A 1 87 ? -4.700 -15.086 8.955 1.00 82.38 87 ASP A N 1
ATOM 660 C CA . ASP A 1 87 ? -5.610 -14.286 9.796 1.00 82.38 87 ASP A CA 1
ATOM 661 C C . ASP A 1 87 ? -6.837 -14.982 10.432 1.00 82.38 87 ASP A C 1
ATOM 663 O O . ASP A 1 87 ? -7.842 -14.315 10.702 1.00 82.38 87 ASP A O 1
ATOM 667 N N . GLU A 1 88 ? -6.816 -16.294 10.686 1.00 89.25 88 GLU A N 1
ATOM 668 C CA . GLU A 1 88 ? -7.957 -17.000 11.298 1.00 89.25 88 GLU A CA 1
ATOM 669 C C . GLU A 1 88 ? -8.381 -16.399 12.654 1.00 89.25 88 GLU A C 1
ATOM 671 O O . GLU A 1 88 ? -9.570 -16.117 12.873 1.00 89.25 88 GLU A O 1
ATOM 676 N N . HIS A 1 89 ? -7.429 -16.150 13.557 1.00 91.62 89 HIS A N 1
ATOM 677 C CA . HIS A 1 89 ? -7.723 -15.660 14.906 1.00 91.62 89 HIS A CA 1
ATOM 678 C C . HIS A 1 89 ? -8.196 -14.208 14.884 1.00 91.62 89 HIS A C 1
ATOM 680 O O . HIS A 1 89 ? -9.144 -13.848 15.592 1.00 91.62 89 HIS A O 1
ATOM 686 N N . PHE A 1 90 ? -7.607 -13.367 14.033 1.00 93.75 90 PHE A N 1
ATOM 687 C CA . PHE A 1 90 ? -8.069 -11.998 13.830 1.00 93.75 90 PHE A CA 1
ATOM 688 C C . PHE A 1 90 ? -9.491 -11.948 13.250 1.00 93.75 90 PHE A C 1
ATOM 690 O O . PHE A 1 90 ? -10.323 -11.166 13.719 1.00 93.75 90 PHE A O 1
ATOM 697 N N . GLN A 1 91 ? -9.831 -12.813 12.289 1.00 93.38 91 GLN A N 1
ATOM 698 C CA . GLN A 1 91 ? -11.206 -12.902 11.783 1.00 93.38 91 GLN A CA 1
ATOM 699 C C . GLN A 1 91 ? -12.182 -13.382 12.865 1.00 93.38 91 GLN A C 1
ATOM 701 O O . GLN A 1 91 ? -13.300 -12.867 12.962 1.00 93.38 91 GLN A O 1
ATOM 706 N N . ALA A 1 92 ? -11.768 -14.315 13.728 1.00 93.69 92 ALA A N 1
ATOM 707 C CA . ALA A 1 92 ? -12.568 -14.734 14.876 1.00 93.69 92 ALA A CA 1
ATOM 708 C C . ALA A 1 92 ? -12.805 -13.578 15.867 1.00 93.69 92 ALA A C 1
ATOM 710 O O . ALA A 1 92 ? -13.927 -13.412 16.356 1.00 93.69 92 ALA A O 1
ATOM 711 N N . PHE A 1 93 ? -11.792 -12.738 16.114 1.00 95.62 93 PHE A N 1
ATOM 712 C CA . PHE A 1 93 ? -11.929 -11.515 16.909 1.00 95.62 93 PHE A CA 1
ATOM 713 C C . PHE A 1 93 ? -12.964 -10.562 16.294 1.00 95.62 93 PHE A C 1
ATOM 715 O O . PHE A 1 93 ? -13.898 -10.142 16.982 1.00 95.62 93 PHE A O 1
ATOM 722 N N . LEU A 1 94 ? -12.856 -10.270 14.992 1.00 95.69 94 LEU A N 1
ATOM 723 C CA . LEU A 1 94 ? -13.806 -9.397 14.293 1.00 95.69 94 LEU A CA 1
ATOM 724 C C . LEU A 1 94 ? -15.228 -9.963 14.314 1.00 95.69 94 LEU A C 1
ATOM 726 O O . LEU A 1 94 ? -16.179 -9.215 14.514 1.00 95.69 94 LEU A O 1
ATOM 730 N N . LYS A 1 95 ? -15.393 -11.280 14.171 1.00 95.81 95 LYS A N 1
ATOM 731 C CA . LYS A 1 95 ? -16.704 -11.937 14.253 1.00 95.81 95 LYS A CA 1
ATOM 732 C C . LYS A 1 95 ? -17.316 -11.847 15.653 1.00 95.81 95 LYS A C 1
ATOM 734 O O . LYS A 1 95 ? -18.533 -11.736 15.776 1.00 95.81 95 LYS A O 1
ATOM 739 N N . LYS A 1 96 ? -16.490 -11.928 16.699 1.00 95.69 96 LYS A N 1
ATOM 740 C CA . LYS A 1 96 ? -16.931 -11.884 18.098 1.00 95.69 96 LYS A CA 1
ATOM 741 C C . LYS A 1 96 ? -17.342 -10.478 18.535 1.00 95.69 96 LYS A C 1
ATOM 743 O O . LYS A 1 96 ? -18.338 -10.351 19.240 1.00 95.69 96 LYS A O 1
ATOM 748 N N . TYR A 1 97 ? -16.579 -9.458 18.143 1.00 94.62 97 TYR A N 1
ATOM 749 C CA . TYR A 1 97 ? -16.763 -8.084 18.628 1.00 94.62 97 TYR A CA 1
ATOM 750 C C . TYR A 1 97 ? -17.414 -7.137 17.619 1.00 94.62 97 TYR A C 1
ATOM 752 O O . TYR A 1 97 ? -18.070 -6.183 18.023 1.00 94.62 97 TYR A O 1
ATOM 760 N N . GLY A 1 98 ? -17.272 -7.395 16.319 1.00 94.25 98 GLY A N 1
ATOM 761 C CA . GLY A 1 98 ? -17.906 -6.619 15.255 1.00 94.25 98 GLY A CA 1
ATOM 762 C C . GLY A 1 98 ? -17.737 -5.106 15.421 1.00 94.25 98 GLY A C 1
ATOM 763 O O . GLY A 1 98 ? -16.657 -4.612 15.745 1.00 94.25 98 GLY A O 1
ATOM 764 N N . GLU A 1 99 ? -18.834 -4.375 15.226 1.00 94.06 99 GLU A N 1
ATOM 765 C CA . GLU A 1 99 ? -18.894 -2.912 15.345 1.00 94.06 99 GLU A CA 1
ATOM 766 C C . GLU A 1 99 ? -18.549 -2.387 16.750 1.00 94.06 99 GLU A C 1
ATOM 768 O O . GLU A 1 99 ? -18.120 -1.241 16.878 1.00 94.06 99 GLU A O 1
ATOM 773 N N . ASP A 1 100 ? -18.664 -3.200 17.806 1.00 92.69 100 ASP A N 1
ATOM 774 C CA . ASP A 1 100 ? -18.329 -2.763 19.168 1.00 92.69 100 ASP A CA 1
ATOM 775 C C . ASP A 1 100 ? -16.811 -2.578 19.357 1.00 92.69 100 ASP A C 1
ATOM 777 O O . 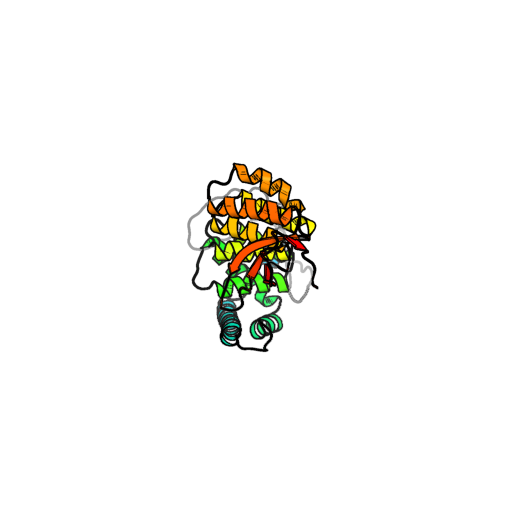ASP A 1 100 ? -16.378 -1.816 20.223 1.00 92.69 100 ASP A O 1
ATOM 781 N N . ALA A 1 101 ? -15.983 -3.202 18.507 1.00 94.25 101 ALA A N 1
ATOM 782 C CA . ALA A 1 101 ? -14.532 -2.996 18.492 1.00 94.25 101 ALA A CA 1
ATOM 783 C C . ALA A 1 101 ? -14.102 -1.703 17.776 1.00 94.25 101 ALA A C 1
ATOM 785 O O . ALA A 1 101 ? -12.959 -1.266 17.928 1.00 94.25 101 ALA A O 1
ATOM 786 N N . VAL A 1 102 ? -14.989 -1.062 17.007 1.00 95.38 102 VAL A N 1
ATOM 787 C CA . VAL A 1 102 ? -14.649 0.113 16.188 1.00 95.38 102 VAL A CA 1
ATOM 788 C C . VAL A 1 102 ? -14.087 1.276 17.015 1.00 95.38 102 VAL A C 1
ATOM 790 O O . VAL A 1 102 ? -13.006 1.752 16.665 1.00 95.38 102 VAL A O 1
ATOM 793 N N . PRO A 1 103 ? -14.711 1.721 18.128 1.00 95.06 103 PRO A N 1
ATOM 794 C CA . PRO A 1 103 ? -14.171 2.829 18.922 1.00 95.06 103 PRO A CA 1
ATOM 795 C C . PRO A 1 103 ? -12.789 2.523 19.514 1.00 95.06 103 PRO A C 1
ATOM 797 O O . PRO A 1 103 ? -11.982 3.427 19.738 1.00 95.06 103 PRO A O 1
ATOM 800 N N . PHE A 1 104 ? -12.512 1.245 19.780 1.00 94.38 104 PHE A N 1
ATOM 801 C CA . PHE A 1 104 ? -11.205 0.788 20.234 1.00 94.38 104 PHE A CA 1
ATOM 802 C C . PHE A 1 104 ? -10.163 0.875 19.108 1.00 94.38 104 PHE A C 1
ATOM 804 O O . PHE A 1 104 ? -9.095 1.451 19.318 1.00 94.38 104 PHE A O 1
ATOM 811 N N . PHE A 1 105 ? -10.484 0.410 17.897 1.00 95.88 105 PHE A N 1
ATOM 812 C CA . PHE A 1 105 ? -9.583 0.542 16.751 1.00 95.88 105 PHE A CA 1
ATOM 813 C C . PHE A 1 105 ? -9.322 2.001 16.358 1.00 95.88 105 PHE A C 1
ATOM 815 O O . PHE A 1 105 ? -8.175 2.371 16.108 1.00 95.88 105 PHE A O 1
ATOM 822 N N . GLU A 1 106 ? -10.359 2.846 16.333 1.00 95.50 106 GLU A N 1
ATOM 823 C CA . GLU A 1 106 ? -10.213 4.281 16.058 1.00 95.50 106 GLU A CA 1
ATOM 824 C C . GLU A 1 106 ? -9.245 4.929 17.047 1.00 95.50 106 GLU A C 1
ATOM 826 O O . GLU A 1 106 ? -8.381 5.709 16.645 1.00 95.50 106 GLU A O 1
ATOM 831 N N . ARG A 1 107 ? -9.341 4.565 18.331 1.00 93.94 107 ARG A N 1
ATOM 832 C CA . ARG A 1 107 ? -8.427 5.064 19.355 1.00 93.94 107 ARG A CA 1
ATOM 833 C C . ARG A 1 107 ? -6.986 4.646 19.099 1.00 93.94 107 ARG A C 1
ATOM 835 O O . ARG A 1 107 ? -6.134 5.524 19.103 1.00 93.94 107 ARG A O 1
ATOM 842 N N . LEU A 1 108 ? -6.718 3.364 18.842 1.00 93.50 108 LEU A N 1
ATOM 843 C CA . LEU A 1 108 ? -5.354 2.893 18.563 1.00 93.50 108 LEU A CA 1
ATOM 844 C C . LEU A 1 108 ? -4.731 3.645 17.377 1.00 93.50 108 LEU A C 1
ATOM 846 O O . LEU A 1 108 ? -3.583 4.079 17.438 1.00 93.50 108 LEU A O 1
ATOM 850 N N . VAL A 1 109 ? -5.506 3.857 16.310 1.00 95.12 109 VAL A N 1
ATOM 851 C CA . VAL A 1 109 ? -5.053 4.604 15.127 1.00 95.12 109 VAL A CA 1
ATOM 852 C C . VAL A 1 109 ? -4.811 6.081 15.448 1.00 95.12 109 VAL A C 1
ATOM 854 O O . VAL A 1 109 ? -3.830 6.658 14.978 1.00 95.12 109 VAL A O 1
ATOM 857 N N . VAL A 1 110 ? -5.677 6.706 16.248 1.00 94.31 110 VAL A N 1
ATOM 858 C CA . VAL A 1 110 ? -5.514 8.101 16.684 1.00 94.31 110 VAL A CA 1
ATOM 859 C C . VAL A 1 110 ? -4.302 8.266 17.601 1.00 94.31 110 VAL A C 1
ATOM 861 O O . VAL A 1 110 ? -3.520 9.187 17.392 1.00 94.31 110 VAL A O 1
ATOM 864 N N . GLU A 1 111 ? -4.104 7.372 18.566 1.00 92.44 111 GLU A N 1
ATOM 865 C CA . GLU A 1 111 ? -2.951 7.384 19.469 1.00 92.44 111 GLU A CA 1
ATOM 866 C C . GLU A 1 111 ? -1.642 7.187 18.698 1.00 92.44 111 GLU A C 1
ATOM 868 O O . GLU A 1 111 ? -0.685 7.931 18.923 1.00 92.44 111 GLU A O 1
ATOM 873 N N . ALA A 1 112 ? -1.612 6.267 17.728 1.00 93.00 112 ALA A N 1
ATOM 874 C CA . ALA A 1 112 ? -0.472 6.091 16.830 1.00 93.00 112 ALA A CA 1
ATOM 875 C C . ALA A 1 112 ? -0.207 7.353 15.993 1.00 93.00 112 ALA A C 1
ATOM 877 O O . ALA A 1 112 ? 0.947 7.743 15.797 1.00 93.00 112 ALA A O 1
ATOM 878 N N . ALA A 1 113 ? -1.270 8.026 15.537 1.00 92.62 113 ALA A N 1
ATOM 879 C CA . ALA A 1 113 ? -1.155 9.274 14.796 1.00 92.62 113 ALA A CA 1
ATOM 880 C C . ALA A 1 113 ? -0.596 10.403 15.667 1.00 92.62 113 ALA A C 1
ATOM 882 O O . ALA A 1 113 ? 0.223 11.175 15.178 1.00 92.62 113 ALA A O 1
ATOM 883 N N . ASP A 1 114 ? -1.014 10.506 16.927 1.00 91.62 114 ASP A N 1
ATOM 884 C CA . ASP A 1 114 ? -0.691 11.641 17.794 1.00 91.62 114 ASP A CA 1
ATOM 885 C C . ASP A 1 114 ? 0.650 11.468 18.535 1.00 91.62 114 ASP A C 1
ATOM 887 O O . ASP A 1 114 ? 1.356 12.451 18.750 1.00 91.62 114 ASP A O 1
ATOM 891 N N . SER A 1 115 ? 1.035 10.237 18.888 1.00 86.25 115 SER A N 1
ATOM 892 C CA . SER A 1 115 ? 2.233 9.958 19.701 1.00 86.25 115 SER A CA 1
ATOM 893 C C . SER A 1 115 ? 3.414 9.365 18.929 1.00 86.25 115 SER A C 1
ATOM 895 O O . SER A 1 115 ? 4.547 9.460 19.397 1.00 86.25 115 SER A O 1
ATOM 897 N N . GLY A 1 116 ? 3.174 8.735 17.772 1.00 75.88 116 GLY A N 1
ATOM 898 C CA . GLY A 1 116 ? 4.208 7.972 17.064 1.00 75.88 116 GLY A CA 1
ATOM 899 C C . GLY A 1 116 ? 4.683 6.718 17.808 1.00 75.88 116 GLY A C 1
ATOM 900 O O . GLY A 1 116 ? 5.733 6.175 17.472 1.00 75.88 116 GLY A O 1
ATOM 901 N N . TRP A 1 117 ? 3.947 6.267 18.830 1.00 74.56 117 TRP A N 1
ATOM 902 C CA . TRP A 1 117 ? 4.338 5.157 19.697 1.00 74.56 117 TRP A CA 1
ATOM 903 C C . TRP A 1 117 ? 4.481 3.836 18.927 1.00 74.56 117 TRP A C 1
ATOM 905 O O . TRP A 1 117 ? 3.539 3.381 18.283 1.00 74.56 117 TRP A O 1
ATOM 915 N N . ARG A 1 118 ? 5.677 3.231 18.980 1.00 66.19 118 ARG A N 1
ATOM 916 C CA . ARG A 1 118 ? 6.083 2.097 18.130 1.00 66.19 118 ARG A CA 1
ATOM 917 C C . ARG A 1 118 ? 5.860 0.706 18.725 1.00 66.19 118 ARG A C 1
ATOM 919 O O . ARG A 1 118 ? 5.928 -0.258 17.966 1.00 66.19 118 ARG A O 1
ATOM 926 N N . ASP A 1 119 ? 5.608 0.591 20.027 1.00 70.31 119 ASP A N 1
ATOM 927 C CA . ASP A 1 119 ? 5.691 -0.708 20.716 1.00 70.31 119 ASP A CA 1
ATOM 928 C C . ASP A 1 119 ? 4.600 -1.700 20.275 1.00 70.31 119 ASP A C 1
ATOM 930 O O . ASP A 1 119 ? 4.780 -2.903 20.418 1.00 70.31 119 ASP A O 1
ATOM 934 N N . ASP A 1 120 ? 3.534 -1.221 19.624 1.00 80.38 120 ASP A N 1
ATOM 935 C CA . ASP A 1 120 ? 2.389 -2.040 19.212 1.00 80.38 120 ASP A CA 1
ATOM 936 C C . ASP A 1 120 ? 2.095 -1.979 17.707 1.00 80.38 120 ASP A C 1
ATOM 938 O O . ASP A 1 120 ? 0.940 -1.919 17.272 1.00 80.38 120 ASP A O 1
ATOM 942 N N . ALA A 1 121 ? 3.133 -2.009 16.865 1.00 87.00 121 ALA A N 1
ATOM 943 C CA . ALA A 1 121 ? 2.956 -1.891 15.417 1.00 87.00 121 ALA A CA 1
ATOM 944 C C . ALA A 1 121 ? 1.987 -2.925 14.816 1.00 87.00 121 ALA A C 1
ATOM 946 O O . ALA A 1 121 ? 1.211 -2.616 13.905 1.00 87.00 121 ALA A O 1
ATOM 947 N N . HIS A 1 122 ? 1.985 -4.138 15.365 1.00 89.19 122 HIS A N 1
ATOM 948 C CA . HIS A 1 122 ? 1.062 -5.193 14.968 1.00 89.19 122 HIS A CA 1
ATOM 949 C C . HIS A 1 122 ? -0.389 -4.889 15.363 1.00 89.19 122 HIS A C 1
ATOM 951 O O . HIS A 1 122 ? -1.288 -5.121 14.554 1.00 89.19 122 HIS A O 1
ATOM 957 N N . GLN A 1 123 ? -0.628 -4.305 16.544 1.00 90.62 123 GLN A N 1
ATOM 958 C CA . GLN A 1 123 ? -1.974 -3.902 16.965 1.00 90.62 123 GLN A CA 1
ATOM 959 C C . GLN A 1 123 ? -2.481 -2.724 16.132 1.00 90.62 123 GLN A C 1
ATOM 961 O O . GLN A 1 123 ? -3.641 -2.726 15.737 1.00 90.62 123 GLN A O 1
ATOM 966 N N . VAL A 1 124 ? -1.623 -1.750 15.800 1.00 93.50 124 VAL A N 1
ATOM 967 C CA . VAL A 1 124 ? -1.995 -0.631 14.914 1.00 93.50 124 VAL A CA 1
ATOM 968 C C . VAL A 1 124 ? -2.350 -1.146 13.518 1.00 93.50 124 VAL A C 1
ATOM 970 O O . VAL A 1 124 ? -3.372 -0.748 12.960 1.00 93.50 124 VAL A O 1
ATOM 973 N N . ASN A 1 125 ? -1.562 -2.073 12.964 1.00 93.69 125 ASN A N 1
ATOM 974 C CA . ASN A 1 125 ? -1.887 -2.709 11.686 1.00 93.69 125 ASN A CA 1
ATOM 975 C C . ASN A 1 125 ? -3.229 -3.456 11.749 1.00 93.69 125 ASN A C 1
ATOM 977 O O . ASN A 1 125 ? -4.081 -3.281 10.877 1.00 93.69 125 ASN A O 1
ATOM 981 N N . ALA A 1 126 ? -3.451 -4.244 12.802 1.00 94.12 126 ALA A N 1
ATOM 982 C CA . ALA A 1 126 ? -4.706 -4.953 13.018 1.00 94.12 126 ALA A CA 1
ATOM 983 C C . ALA A 1 126 ? -5.891 -3.989 13.196 1.00 94.12 126 ALA A C 1
ATOM 985 O O . ALA A 1 126 ? -6.955 -4.219 12.628 1.00 94.12 126 ALA A O 1
ATOM 986 N N . ALA A 1 127 ? -5.702 -2.865 13.889 1.00 96.00 127 ALA A N 1
ATOM 987 C CA . ALA A 1 127 ? -6.713 -1.827 14.044 1.00 96.00 127 ALA A CA 1
ATOM 988 C C . ALA A 1 127 ? -7.080 -1.182 12.701 1.00 96.00 127 ALA A C 1
ATOM 990 O O . ALA A 1 127 ? -8.261 -1.059 12.382 1.00 96.00 127 ALA A O 1
ATOM 991 N N . VAL A 1 128 ? -6.090 -0.843 11.867 1.00 97.12 128 VAL A N 1
ATOM 992 C CA . VAL A 1 128 ? -6.333 -0.338 10.506 1.00 97.12 128 VAL A CA 1
ATOM 993 C C . VAL A 1 128 ? -7.111 -1.361 9.675 1.00 97.12 128 VAL A C 1
ATOM 995 O O . VAL A 1 128 ? -8.108 -1.005 9.045 1.00 97.12 128 VAL A O 1
ATOM 998 N N . ARG A 1 129 ? -6.707 -2.636 9.704 1.00 95.94 129 ARG A N 1
ATOM 999 C CA . ARG A 1 129 ? -7.403 -3.724 8.997 1.00 95.94 129 ARG A CA 1
ATOM 1000 C C . ARG A 1 129 ? -8.835 -3.916 9.501 1.00 95.94 129 ARG A C 1
ATOM 1002 O O . ARG A 1 129 ? -9.744 -4.063 8.689 1.00 95.94 129 ARG A O 1
ATOM 1009 N N . GLY A 1 130 ? -9.044 -3.858 10.814 1.00 96.44 130 GLY A N 1
ATOM 1010 C CA . GLY A 1 130 ? -10.356 -3.970 11.450 1.00 96.44 130 GLY A CA 1
ATOM 1011 C C . GLY A 1 130 ? -11.289 -2.830 11.049 1.00 96.44 130 GLY A C 1
ATOM 1012 O O . GLY A 1 130 ? -12.429 -3.077 10.666 1.00 96.44 130 GLY A O 1
ATOM 1013 N N . LEU A 1 131 ? -10.791 -1.590 11.028 1.00 97.94 131 LEU A N 1
ATOM 1014 C CA . LEU A 1 131 ? -11.553 -0.435 10.541 1.00 97.94 131 LEU A CA 1
ATOM 1015 C C . LEU A 1 131 ? -11.921 -0.576 9.064 1.00 97.94 131 LEU A C 1
ATOM 1017 O O . LEU A 1 131 ? -13.062 -0.323 8.691 1.00 97.94 131 LEU A O 1
ATOM 1021 N N . VAL A 1 132 ? -10.987 -1.010 8.215 1.00 97.19 132 VAL A N 1
ATOM 1022 C CA . VAL A 1 132 ? -11.277 -1.266 6.796 1.00 97.19 132 VAL A CA 1
ATOM 1023 C C . VAL A 1 132 ? -12.365 -2.331 6.645 1.00 97.19 132 VAL A C 1
ATOM 1025 O O . VAL A 1 132 ? -13.294 -2.129 5.866 1.00 97.19 132 VAL A O 1
ATOM 1028 N N . ALA A 1 133 ? -12.276 -3.430 7.397 1.00 96.31 133 ALA A N 1
ATOM 1029 C CA . ALA A 1 133 ? -13.216 -4.544 7.312 1.00 96.31 133 ALA A CA 1
ATOM 1030 C C . ALA A 1 133 ? -14.630 -4.179 7.798 1.00 96.31 133 ALA A C 1
ATOM 1032 O O . ALA A 1 133 ? -15.608 -4.562 7.161 1.00 96.31 133 ALA A O 1
ATOM 1033 N N . LEU A 1 134 ? -14.742 -3.433 8.901 1.00 96.62 134 LEU A N 1
ATOM 1034 C CA . LEU A 1 134 ? -16.025 -3.108 9.535 1.00 96.62 134 LEU A CA 1
ATOM 1035 C C . LEU A 1 134 ? -16.661 -1.839 8.948 1.00 96.62 134 LEU A C 1
ATOM 1037 O O . LEU A 1 134 ? -17.830 -1.816 8.573 1.00 96.62 134 LEU A O 1
ATOM 1041 N N . GLN A 1 135 ? -15.875 -0.773 8.797 1.00 96.19 135 GLN A N 1
ATOM 1042 C CA . GLN A 1 135 ? -16.375 0.543 8.395 1.00 96.19 135 GLN A CA 1
ATOM 1043 C C . GLN A 1 135 ? -16.192 0.852 6.900 1.00 96.19 135 GLN A C 1
ATOM 1045 O O . GLN A 1 135 ? -16.841 1.769 6.373 1.00 96.19 135 GLN A O 1
ATOM 1050 N N . GLY A 1 136 ? -15.294 0.148 6.203 1.00 94.50 136 GLY A N 1
ATOM 1051 C CA . GLY A 1 136 ? -14.978 0.399 4.798 1.00 94.50 136 GLY A CA 1
ATOM 1052 C C . GLY A 1 136 ? -14.616 1.865 4.545 1.00 94.50 136 GLY A C 1
ATOM 1053 O O . GLY A 1 136 ? -13.726 2.435 5.175 1.00 94.50 136 GLY A O 1
ATOM 1054 N N . LYS A 1 137 ? -15.353 2.528 3.644 1.00 94.12 137 LYS A N 1
ATOM 1055 C CA . LYS A 1 137 ? -15.124 3.946 3.310 1.00 94.12 137 LYS A CA 1
ATOM 1056 C C . LYS A 1 137 ? -15.302 4.903 4.497 1.00 94.12 137 LYS A C 1
ATOM 1058 O O . LYS A 1 137 ? -14.716 5.983 4.471 1.00 94.12 137 LYS A O 1
ATOM 1063 N N . ARG A 1 138 ? -16.069 4.543 5.536 1.00 96.00 138 ARG A N 1
ATOM 1064 C CA . ARG A 1 138 ? -16.254 5.412 6.716 1.00 96.00 138 ARG A CA 1
ATOM 1065 C C . ARG A 1 138 ? -14.954 5.584 7.516 1.00 96.00 138 ARG A C 1
ATOM 1067 O O . ARG A 1 138 ? -14.744 6.653 8.079 1.00 96.00 138 ARG A O 1
ATOM 1074 N N . ALA A 1 139 ? -14.036 4.617 7.447 1.00 96.19 139 ALA A N 1
ATOM 1075 C CA . ALA A 1 139 ? -12.725 4.694 8.093 1.00 96.19 139 ALA A CA 1
ATOM 1076 C C . ALA A 1 139 ? -11.766 5.712 7.441 1.00 96.19 139 ALA A C 1
ATOM 1078 O O . ALA A 1 139 ? -10.730 6.051 8.013 1.00 96.19 139 ALA A O 1
ATOM 1079 N N . GLN A 1 140 ? -12.070 6.239 6.247 1.00 95.88 140 GLN A N 1
ATOM 1080 C CA . GLN A 1 140 ? -11.135 7.104 5.514 1.00 95.88 140 GLN A CA 1
ATOM 1081 C C . GLN A 1 140 ? -10.699 8.345 6.303 1.00 95.88 140 GLN A C 1
ATOM 1083 O O . GLN A 1 140 ? -9.565 8.786 6.144 1.00 95.88 140 GLN A O 1
ATOM 1088 N N . GLY A 1 141 ? -11.572 8.919 7.138 1.00 95.94 141 GLY A N 1
ATOM 1089 C CA . GLY A 1 141 ? -11.237 10.101 7.937 1.00 95.94 141 GLY A CA 1
ATOM 1090 C C . GLY A 1 141 ? -10.088 9.836 8.911 1.00 95.94 141 GLY A C 1
ATOM 1091 O O . GLY A 1 141 ? -9.081 10.546 8.894 1.00 95.94 141 GLY A O 1
ATOM 1092 N N . VAL A 1 142 ? -10.206 8.773 9.711 1.00 96.44 142 VAL A N 1
ATOM 1093 C CA . VAL A 1 142 ? -9.187 8.407 10.703 1.00 96.44 142 VAL A CA 1
ATOM 1094 C C . VAL A 1 142 ? -7.904 7.898 10.037 1.00 96.44 142 VAL A C 1
ATOM 1096 O O . VAL A 1 142 ? -6.806 8.280 10.438 1.00 96.44 142 VAL A O 1
ATOM 1099 N N . LEU A 1 143 ? -8.022 7.147 8.935 1.00 97.25 143 LEU A N 1
ATOM 1100 C CA . LEU A 1 143 ? -6.865 6.676 8.169 1.00 97.25 143 LEU A CA 1
ATOM 1101 C C . LEU A 1 143 ? -6.106 7.825 7.493 1.00 97.25 143 LEU A C 1
ATOM 1103 O O . LEU A 1 143 ? -4.878 7.824 7.488 1.00 97.25 143 LEU A O 1
ATOM 1107 N N . LYS A 1 144 ? -6.804 8.849 6.978 1.00 95.56 144 LYS A N 1
ATOM 1108 C CA . LYS A 1 144 ? -6.159 10.070 6.466 1.00 95.56 144 LYS A CA 1
ATOM 1109 C C . LYS A 1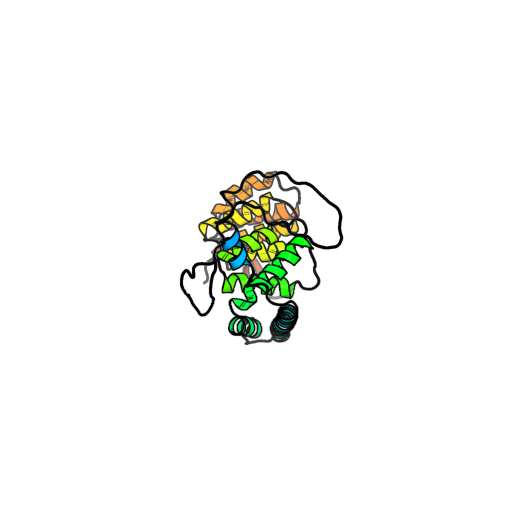 144 ? -5.400 10.791 7.572 1.00 95.56 144 LYS A C 1
ATOM 1111 O O . LYS A 1 144 ? -4.291 11.250 7.312 1.00 95.56 144 LYS A O 1
ATOM 1116 N N . LYS A 1 145 ? -5.942 10.867 8.795 1.00 94.88 145 LYS A N 1
ATOM 1117 C CA . LYS A 1 145 ? -5.228 11.456 9.941 1.00 94.88 145 LYS A CA 1
ATOM 1118 C C . LYS A 1 145 ? -3.918 10.708 10.216 1.00 94.88 145 LYS A C 1
ATOM 1120 O O . LYS A 1 145 ? -2.880 11.354 10.313 1.00 94.88 145 LYS A O 1
ATOM 1125 N N . LEU A 1 146 ? -3.942 9.373 10.260 1.00 94.81 146 LEU A N 1
ATOM 1126 C CA . LEU A 1 146 ? -2.732 8.572 10.473 1.00 94.81 146 LEU A CA 1
ATOM 1127 C C . LEU A 1 146 ? -1.725 8.696 9.316 1.00 94.81 146 LEU A C 1
ATOM 1129 O O . LEU A 1 146 ? -0.560 9.009 9.548 1.00 94.81 146 LEU A O 1
ATOM 1133 N N . ALA A 1 147 ? -2.169 8.537 8.065 1.00 93.31 147 ALA A N 1
ATOM 1134 C CA . ALA A 1 147 ? -1.311 8.652 6.882 1.00 93.31 147 ALA A CA 1
ATOM 1135 C C . ALA A 1 147 ? -0.660 10.042 6.774 1.00 93.31 147 ALA A C 1
ATOM 1137 O O . ALA A 1 147 ? 0.501 10.177 6.385 1.00 93.31 147 ALA A O 1
ATOM 1138 N N . SER A 1 148 ? -1.404 11.088 7.140 1.00 91.44 148 SER A N 1
ATOM 1139 C CA . SER A 1 148 ? -0.947 12.474 7.034 1.00 91.44 148 SER A CA 1
ATOM 1140 C C . SER A 1 148 ? -0.211 12.990 8.272 1.00 91.44 148 SER A C 1
ATOM 1142 O O . SER A 1 148 ? 0.323 14.102 8.225 1.00 91.44 148 SER A O 1
ATOM 1144 N N . SER A 1 149 ? -0.113 12.207 9.347 1.00 91.69 149 SER A N 1
ATOM 1145 C CA . SER A 1 149 ? 0.515 12.650 10.590 1.00 91.69 149 SER A CA 1
ATOM 1146 C C . SER A 1 149 ? 2.025 12.869 10.433 1.00 91.69 149 SER A C 1
ATOM 1148 O O . SER A 1 149 ? 2.712 12.128 9.733 1.00 91.69 149 SER A O 1
ATOM 1150 N N . LYS A 1 150 ? 2.540 13.937 11.055 1.00 88.88 150 LYS A N 1
ATOM 1151 C CA . LYS A 1 150 ? 3.981 14.251 11.120 1.00 88.88 150 LYS A CA 1
ATOM 1152 C C . LYS A 1 150 ? 4.684 13.562 12.291 1.00 88.88 150 LYS A C 1
ATOM 1154 O O . LYS A 1 150 ? 5.906 13.515 12.311 1.00 88.88 150 LYS A O 1
ATOM 1159 N N . THR A 1 151 ? 3.911 13.103 13.269 1.00 89.19 151 THR A N 1
ATOM 1160 C CA . THR A 1 151 ? 4.378 12.410 14.474 1.00 89.19 151 THR A CA 1
ATOM 1161 C C . THR A 1 151 ? 4.295 10.899 14.318 1.00 89.19 151 THR A C 1
ATOM 1163 O O . THR A 1 151 ? 5.061 10.192 14.961 1.00 89.19 151 THR A O 1
ATOM 1166 N N . ALA A 1 152 ? 3.395 10.403 13.462 1.00 86.75 152 ALA A N 1
ATOM 1167 C CA . ALA A 1 152 ? 3.295 8.982 13.170 1.00 86.75 152 ALA A CA 1
ATOM 1168 C C . ALA A 1 152 ? 4.599 8.438 12.589 1.00 86.75 152 ALA A C 1
ATOM 1170 O O . ALA A 1 152 ? 5.249 9.076 11.757 1.00 86.75 152 ALA A O 1
ATOM 1171 N N . ASP A 1 153 ? 4.923 7.214 12.990 1.00 88.31 153 ASP A N 1
ATOM 1172 C CA . ASP A 1 153 ? 6.005 6.466 12.384 1.00 88.31 153 ASP A CA 1
ATOM 1173 C C . ASP A 1 153 ? 5.775 6.238 10.880 1.00 88.31 153 ASP A C 1
ATOM 1175 O O . ASP A 1 153 ? 4.633 6.120 10.417 1.00 88.31 153 ASP A O 1
ATOM 1179 N N . LEU A 1 154 ? 6.873 6.119 10.125 1.00 88.62 154 LEU A N 1
ATOM 1180 C CA . LEU A 1 154 ? 6.846 5.807 8.698 1.00 88.62 154 LEU A CA 1
ATOM 1181 C C . LEU A 1 154 ? 5.990 4.567 8.404 1.00 88.62 154 LEU A C 1
ATOM 1183 O O . LEU A 1 154 ? 5.159 4.603 7.494 1.00 88.62 154 LEU A O 1
ATOM 1187 N N . LEU A 1 155 ? 6.148 3.502 9.196 1.00 89.56 155 LEU A N 1
ATOM 1188 C CA . LEU A 1 155 ? 5.409 2.258 9.017 1.00 89.56 155 LEU A CA 1
ATOM 1189 C C . LEU A 1 155 ? 3.898 2.482 9.149 1.00 89.56 155 LEU A C 1
ATOM 1191 O O . LEU A 1 155 ? 3.128 2.020 8.309 1.00 89.56 155 LEU A O 1
ATOM 1195 N N . PHE A 1 156 ? 3.452 3.229 10.161 1.00 91.56 156 PHE A N 1
ATOM 1196 C CA . PHE A 1 156 ? 2.022 3.486 10.372 1.00 91.56 156 PHE A CA 1
ATOM 1197 C C . PHE A 1 156 ? 1.430 4.361 9.284 1.00 91.56 156 PHE A C 1
ATOM 1199 O O . PHE A 1 156 ? 0.311 4.122 8.823 1.00 91.56 156 PHE A O 1
ATOM 1206 N N . SER A 1 157 ? 2.202 5.349 8.841 1.00 91.50 157 SER A N 1
ATOM 1207 C CA . SER A 1 157 ? 1.820 6.206 7.733 1.00 91.50 157 SER A CA 1
ATOM 1208 C C . SER A 1 157 ? 1.621 5.394 6.443 1.00 91.50 157 SER A C 1
ATOM 1210 O O . SER A 1 157 ? 0.601 5.555 5.767 1.00 91.50 157 SER A O 1
ATOM 1212 N N . GLN A 1 158 ? 2.529 4.454 6.152 1.00 92.44 158 GLN A N 1
ATOM 1213 C CA . GLN A 1 158 ? 2.430 3.540 5.009 1.00 92.44 158 GLN A CA 1
ATOM 1214 C C . GLN A 1 158 ? 1.262 2.556 5.136 1.00 92.44 158 GLN A C 1
ATOM 1216 O O . GLN A 1 158 ? 0.518 2.379 4.174 1.00 92.44 158 GLN A O 1
ATOM 1221 N N . ILE A 1 159 ? 1.052 1.952 6.312 1.00 93.25 159 ILE A N 1
ATOM 1222 C CA . ILE A 1 159 ? -0.086 1.053 6.578 1.00 93.25 159 ILE A CA 1
ATOM 1223 C C . ILE A 1 159 ? -1.410 1.775 6.302 1.00 93.25 159 ILE A C 1
ATOM 1225 O O . ILE A 1 159 ? -2.264 1.267 5.570 1.00 93.25 159 ILE A O 1
ATOM 1229 N N . ALA A 1 160 ? -1.571 2.986 6.841 1.00 95.00 160 ALA A N 1
ATOM 1230 C CA . ALA A 1 160 ? -2.773 3.784 6.645 1.00 95.00 160 ALA A CA 1
ATOM 1231 C C . ALA A 1 160 ? -2.970 4.183 5.177 1.00 95.00 160 ALA A C 1
ATOM 1233 O O . ALA A 1 160 ? -4.086 4.106 4.660 1.00 95.00 160 ALA A O 1
ATOM 1234 N N . LEU A 1 161 ? -1.899 4.574 4.480 1.00 94.62 161 LEU A N 1
ATOM 1235 C CA . LEU A 1 161 ? -1.969 4.911 3.061 1.00 94.62 161 LEU A CA 1
ATOM 1236 C C . LEU A 1 161 ? -2.311 3.692 2.196 1.00 94.62 161 LEU A C 1
ATOM 1238 O O . LEU A 1 161 ? -3.131 3.811 1.289 1.00 94.62 161 LEU A O 1
ATOM 1242 N N . ASN A 1 162 ? -1.754 2.518 2.494 1.00 94.12 162 ASN A N 1
ATOM 1243 C CA . ASN A 1 162 ? -2.098 1.277 1.803 1.00 94.12 162 ASN A CA 1
ATOM 1244 C C . ASN A 1 162 ? -3.586 0.939 1.969 1.00 94.12 162 ASN A C 1
ATOM 1246 O O . ASN A 1 162 ? -4.272 0.635 0.994 1.00 94.12 162 ASN A O 1
ATOM 1250 N N . ALA A 1 163 ? -4.113 1.078 3.189 1.00 95.56 163 ALA A N 1
ATOM 1251 C CA . ALA A 1 163 ? -5.536 0.909 3.464 1.00 95.56 163 ALA A CA 1
ATOM 1252 C C . ALA A 1 163 ? -6.405 1.917 2.688 1.00 95.56 163 ALA A C 1
ATOM 1254 O O . ALA A 1 163 ? -7.412 1.538 2.089 1.00 95.56 163 ALA A O 1
ATOM 1255 N N . LEU A 1 164 ? -5.999 3.191 2.632 1.00 96.69 164 LEU A N 1
ATOM 1256 C CA . LEU A 1 164 ? -6.690 4.214 1.840 1.00 96.69 164 LEU A CA 1
ATOM 1257 C C . LEU A 1 164 ? -6.689 3.890 0.343 1.00 96.69 164 LEU A C 1
ATOM 1259 O O . LEU A 1 164 ? -7.728 4.025 -0.300 1.00 96.69 164 LEU A O 1
ATOM 1263 N N . VAL A 1 165 ? -5.557 3.437 -0.204 1.00 94.62 165 VAL A N 1
ATOM 1264 C CA . VAL A 1 165 ? -5.451 2.993 -1.601 1.00 94.62 165 VAL A CA 1
ATOM 1265 C C . VAL A 1 165 ? -6.351 1.783 -1.848 1.00 94.62 165 VAL A C 1
ATOM 1267 O O . VAL A 1 165 ? -7.035 1.748 -2.864 1.00 94.62 165 VAL A O 1
ATOM 1270 N N . GLY A 1 166 ? -6.419 0.825 -0.920 1.00 93.81 166 GLY A N 1
ATOM 1271 C CA . GLY A 1 166 ? -7.316 -0.332 -1.014 1.00 93.81 166 GLY A CA 1
ATOM 1272 C C . GLY A 1 166 ? -8.804 0.039 -1.019 1.00 93.81 166 GLY A C 1
ATOM 1273 O O . GLY A 1 166 ? -9.583 -0.565 -1.752 1.00 93.81 166 GLY A O 1
ATOM 1274 N N . LEU A 1 167 ? -9.193 1.063 -0.253 1.00 94.94 167 LEU A N 1
ATOM 1275 C CA . LEU A 1 167 ? -10.570 1.572 -0.182 1.00 94.94 167 LEU A CA 1
ATOM 1276 C C . LEU A 1 167 ? -10.965 2.485 -1.354 1.00 94.94 167 LEU A C 1
ATOM 1278 O O . LEU A 1 167 ? -12.157 2.745 -1.559 1.00 94.94 167 LEU A O 1
ATOM 1282 N N . ALA A 1 168 ? -9.986 3.039 -2.068 1.00 94.56 168 ALA A N 1
ATOM 1283 C CA . ALA A 1 168 ? -10.222 3.991 -3.141 1.00 94.56 168 ALA A CA 1
ATOM 1284 C C . ALA A 1 168 ? -10.708 3.290 -4.426 1.00 94.56 168 ALA A C 1
ATOM 1286 O O . ALA A 1 168 ? -10.254 2.186 -4.743 1.00 94.56 168 ALA A O 1
ATOM 1287 N N . PRO A 1 169 ? -11.595 3.931 -5.212 1.00 93.12 169 PRO A N 1
ATOM 1288 C CA . PRO A 1 169 ? -11.876 3.500 -6.578 1.00 93.12 169 PRO A CA 1
ATOM 1289 C C . PRO A 1 169 ? -10.585 3.447 -7.403 1.00 93.12 169 PRO A C 1
ATOM 1291 O O . PRO A 1 169 ? -9.693 4.269 -7.201 1.00 93.12 169 PRO A O 1
ATOM 1294 N N . GLU A 1 170 ? -10.503 2.539 -8.380 1.00 90.00 170 GLU A N 1
ATOM 1295 C CA . GLU A 1 170 ? -9.318 2.389 -9.245 1.00 90.00 170 GLU A CA 1
ATOM 1296 C C . GLU A 1 170 ? -8.846 3.714 -9.867 1.00 90.00 170 GLU A C 1
ATOM 1298 O O . GLU A 1 170 ? -7.646 3.976 -9.916 1.00 90.00 170 GLU A O 1
ATOM 1303 N N . SER A 1 171 ? -9.783 4.583 -10.260 1.00 90.56 171 SER A N 1
ATOM 1304 C CA . SER A 1 171 ? -9.505 5.904 -10.839 1.00 90.56 171 SER A CA 1
ATOM 1305 C C . SER A 1 171 ? -8.802 6.881 -9.888 1.00 90.56 171 SER A C 1
ATOM 1307 O O . SER A 1 171 ? -8.200 7.847 -10.344 1.00 90.56 171 SER A O 1
ATOM 1309 N N . GLU A 1 172 ? -8.874 6.664 -8.573 1.00 93.69 172 GLU A N 1
ATOM 1310 C CA . GLU A 1 172 ? -8.323 7.571 -7.556 1.00 93.69 172 GLU A CA 1
ATOM 1311 C C . GLU A 1 172 ? -7.000 7.070 -6.954 1.00 93.69 172 GLU A C 1
ATOM 1313 O O . GLU A 1 172 ? -6.233 7.865 -6.403 1.00 93.69 172 GLU A O 1
ATOM 1318 N N . LYS A 1 173 ? -6.690 5.770 -7.080 1.00 94.81 173 LYS A N 1
ATOM 1319 C CA . LYS A 1 173 ? -5.511 5.140 -6.453 1.00 94.81 173 LYS A CA 1
ATOM 1320 C C . LYS A 1 173 ? -4.196 5.805 -6.858 1.00 94.81 173 LYS A C 1
ATOM 1322 O O . LYS A 1 173 ? -3.361 6.100 -6.004 1.00 94.81 173 LYS A O 1
ATOM 1327 N N . VAL A 1 174 ? -4.029 6.085 -8.153 1.00 95.00 174 VAL A N 1
ATOM 1328 C CA . VAL A 1 174 ? -2.837 6.770 -8.678 1.00 95.00 174 VAL A CA 1
ATOM 1329 C C . VAL A 1 174 ? -2.712 8.167 -8.073 1.00 95.00 174 VAL A C 1
ATOM 1331 O O . VAL A 1 174 ? -1.637 8.538 -7.608 1.00 95.00 174 VAL A O 1
ATOM 1334 N N . GLY A 1 175 ? -3.812 8.924 -8.011 1.00 95.00 175 GLY A N 1
ATOM 1335 C CA . GLY A 1 175 ? -3.824 10.277 -7.455 1.00 95.00 175 GLY A CA 1
ATOM 1336 C C . GLY A 1 175 ? -3.368 10.325 -5.995 1.00 95.00 175 GLY A C 1
ATOM 1337 O O . GLY A 1 175 ? -2.563 11.186 -5.640 1.00 95.00 175 GLY A O 1
ATOM 1338 N N . LEU A 1 176 ? -3.809 9.368 -5.171 1.00 94.69 176 LEU A N 1
ATOM 1339 C CA . LEU A 1 176 ? -3.387 9.255 -3.770 1.00 94.69 176 LEU A CA 1
ATOM 1340 C C . LEU A 1 176 ? -1.876 9.018 -3.634 1.00 94.69 176 LEU A C 1
ATOM 1342 O O . LEU A 1 176 ? -1.211 9.689 -2.846 1.00 94.69 176 LEU A O 1
ATOM 1346 N N . LEU A 1 177 ? -1.318 8.102 -4.429 1.00 95.19 177 LEU A N 1
ATOM 1347 C CA . LEU A 1 177 ? 0.112 7.779 -4.393 1.00 95.19 177 LEU A CA 1
ATOM 1348 C C . LEU A 1 177 ? 0.978 8.925 -4.938 1.00 95.19 177 LEU A C 1
ATOM 1350 O O . LEU A 1 177 ? 2.027 9.230 -4.373 1.00 95.19 177 LEU A O 1
ATOM 1354 N N . ILE A 1 178 ? 0.526 9.613 -5.989 1.00 95.06 178 ILE A N 1
ATOM 1355 C CA . ILE A 1 178 ? 1.206 10.801 -6.525 1.00 95.06 178 ILE A CA 1
ATOM 1356 C C . ILE A 1 178 ? 1.166 11.960 -5.521 1.00 95.06 178 ILE A C 1
ATOM 1358 O O . ILE A 1 178 ? 2.172 12.649 -5.343 1.00 95.06 178 ILE A O 1
ATOM 1362 N N . ALA A 1 179 ? 0.034 12.178 -4.845 1.00 93.00 179 ALA A N 1
ATOM 1363 C CA . ALA A 1 179 ? -0.060 13.172 -3.779 1.00 93.00 179 ALA A CA 1
ATOM 1364 C C . ALA A 1 179 ? 0.943 12.865 -2.663 1.00 93.00 179 ALA A C 1
ATOM 1366 O O . ALA A 1 179 ? 1.668 13.761 -2.234 1.00 93.00 179 ALA A O 1
ATOM 1367 N N . ARG A 1 180 ? 1.075 11.590 -2.278 1.00 90.94 180 ARG A N 1
ATOM 1368 C CA . ARG A 1 180 ? 2.074 11.178 -1.294 1.00 90.94 180 ARG A CA 1
ATOM 1369 C C . ARG A 1 180 ? 3.508 11.455 -1.745 1.00 90.94 180 ARG A C 1
ATOM 1371 O O . ARG A 1 180 ? 4.293 12.006 -0.978 1.00 90.94 180 ARG A O 1
ATOM 1378 N N . LEU A 1 181 ? 3.845 11.139 -2.996 1.00 91.62 181 LEU A N 1
ATOM 1379 C CA . LEU A 1 181 ? 5.173 11.422 -3.553 1.00 91.62 181 LEU A CA 1
ATOM 1380 C C . LEU A 1 181 ? 5.524 12.912 -3.513 1.00 91.62 181 LEU A C 1
ATOM 1382 O O . LEU A 1 181 ? 6.669 13.257 -3.215 1.00 91.62 181 LEU A O 1
ATOM 1386 N N . ARG A 1 182 ? 4.533 13.774 -3.777 1.00 90.75 182 ARG A N 1
ATOM 1387 C CA . ARG A 1 182 ? 4.656 15.238 -3.719 1.00 90.75 182 ARG A CA 1
ATOM 1388 C C . ARG A 1 182 ? 4.880 15.769 -2.310 1.00 90.75 182 ARG A C 1
ATOM 1390 O O . ARG A 1 182 ? 5.592 16.754 -2.165 1.00 90.75 182 ARG A O 1
ATOM 1397 N N . GLU A 1 183 ? 4.296 15.142 -1.287 1.00 88.38 183 GLU A N 1
ATOM 1398 C CA . GLU A 1 183 ? 4.543 15.538 0.107 1.00 88.38 183 GLU A CA 1
ATOM 1399 C C . GLU A 1 183 ? 6.019 15.388 0.489 1.00 88.38 183 GLU A C 1
ATOM 1401 O O . GLU A 1 183 ? 6.514 16.156 1.310 1.00 88.38 183 GLU A O 1
ATOM 1406 N N . GLY A 1 184 ? 6.713 14.407 -0.100 1.00 81.56 184 GLY A N 1
ATOM 1407 C CA . GLY A 1 184 ? 8.171 14.300 -0.057 1.00 81.56 184 GLY A CA 1
ATOM 1408 C C . GLY A 1 184 ? 8.789 14.233 1.338 1.00 81.56 184 GLY A C 1
ATOM 1409 O O . GLY A 1 184 ? 9.903 14.709 1.533 1.00 81.56 184 GLY A O 1
ATOM 1410 N N . ARG A 1 185 ? 8.077 13.658 2.314 1.00 79.38 185 ARG A N 1
ATOM 1411 C CA . ARG A 1 185 ? 8.506 13.655 3.723 1.00 79.38 185 ARG A CA 1
ATOM 1412 C C . ARG A 1 185 ? 9.769 12.832 3.956 1.00 79.38 185 ARG A C 1
ATOM 1414 O O . ARG A 1 185 ? 10.676 13.289 4.643 1.00 79.38 185 ARG A O 1
ATOM 1421 N N . HIS A 1 186 ? 9.809 11.623 3.393 1.00 84.00 186 HIS A N 1
ATOM 1422 C CA . HIS A 1 186 ? 10.897 10.667 3.582 1.00 84.00 186 HIS A CA 1
ATOM 1423 C C . HIS A 1 186 ? 11.205 9.935 2.268 1.00 84.00 186 HIS A C 1
ATOM 1425 O O . HIS A 1 186 ? 10.270 9.484 1.603 1.00 84.00 186 HIS A O 1
ATOM 1431 N N . PRO A 1 187 ? 12.485 9.751 1.896 1.00 87.19 187 PRO A N 1
ATOM 1432 C CA . PRO A 1 187 ? 12.845 9.004 0.692 1.00 87.19 187 PRO A CA 1
ATOM 1433 C C . PRO A 1 187 ? 12.296 7.573 0.678 1.00 87.19 187 PRO A C 1
ATOM 1435 O O . PRO A 1 187 ? 11.796 7.115 -0.341 1.00 87.19 187 PRO A O 1
ATOM 1438 N N . GLU A 1 188 ? 12.325 6.879 1.815 1.00 87.94 188 GLU A N 1
ATOM 1439 C CA . GLU A 1 188 ? 11.812 5.506 1.953 1.00 87.94 188 GLU A CA 1
ATOM 1440 C C . GLU A 1 188 ? 10.309 5.417 1.656 1.00 87.94 188 GLU A C 1
ATOM 1442 O O . GLU A 1 188 ? 9.849 4.507 0.968 1.00 87.94 188 GLU A O 1
ATOM 1447 N N . ASP A 1 189 ? 9.549 6.413 2.107 1.00 87.44 189 ASP A N 1
ATOM 1448 C CA . ASP A 1 189 ? 8.124 6.550 1.824 1.00 87.44 189 ASP A CA 1
ATOM 1449 C C . ASP A 1 189 ? 7.844 6.796 0.338 1.00 87.44 189 ASP A C 1
ATOM 1451 O O . ASP A 1 189 ? 6.951 6.188 -0.254 1.00 87.44 189 ASP A O 1
ATOM 1455 N N . GLN A 1 190 ? 8.656 7.646 -0.293 1.00 89.81 190 GLN A N 1
ATOM 1456 C CA . GLN A 1 190 ? 8.557 7.888 -1.725 1.00 89.81 190 GLN A CA 1
ATOM 1457 C C . GLN A 1 190 ? 8.886 6.621 -2.522 1.00 89.81 190 GLN A C 1
ATOM 1459 O O . GLN A 1 190 ? 8.169 6.269 -3.455 1.00 89.81 190 GLN A O 1
ATOM 1464 N N . GLN A 1 191 ? 9.933 5.890 -2.141 1.00 90.50 191 GLN A N 1
ATOM 1465 C CA . GLN A 1 191 ? 10.290 4.626 -2.786 1.00 90.50 191 GLN A CA 1
ATOM 1466 C C . GLN A 1 191 ? 9.163 3.600 -2.661 1.00 90.50 191 GLN A C 1
ATOM 1468 O O . GLN A 1 191 ? 8.830 2.944 -3.652 1.00 90.50 191 GLN A O 1
ATOM 1473 N N . TRP A 1 192 ? 8.537 3.509 -1.485 1.00 90.94 192 TRP A N 1
ATOM 1474 C CA . TRP A 1 192 ? 7.357 2.676 -1.274 1.00 90.94 192 TRP A CA 1
ATOM 1475 C C . TRP A 1 192 ? 6.208 3.080 -2.208 1.00 90.94 192 TRP A C 1
ATOM 1477 O O . TRP A 1 192 ? 5.696 2.236 -2.941 1.00 90.94 192 TRP A O 1
ATOM 1487 N N . ALA A 1 193 ? 5.856 4.369 -2.274 1.00 93.00 193 ALA A N 1
ATOM 1488 C CA . ALA A 1 193 ? 4.761 4.850 -3.119 1.00 93.00 193 ALA A CA 1
ATOM 1489 C C . ALA A 1 193 ? 5.011 4.591 -4.618 1.00 93.00 193 ALA A C 1
ATOM 1491 O O . ALA A 1 193 ? 4.094 4.178 -5.332 1.00 93.00 193 ALA A O 1
ATOM 1492 N N . VAL A 1 194 ? 6.253 4.752 -5.093 1.00 93.50 194 VAL A N 1
ATOM 1493 C CA . VAL A 1 194 ? 6.648 4.364 -6.460 1.00 93.50 194 VAL A CA 1
ATOM 1494 C C . VAL A 1 194 ? 6.489 2.856 -6.672 1.00 93.50 194 VAL A C 1
ATOM 1496 O O . VAL A 1 194 ? 5.942 2.431 -7.689 1.00 93.50 194 VAL A O 1
ATOM 1499 N N . GLY A 1 195 ? 6.926 2.035 -5.714 1.00 91.25 195 GLY A N 1
ATOM 1500 C CA . GLY A 1 195 ? 6.760 0.583 -5.770 1.00 91.25 195 GLY A CA 1
ATOM 1501 C C . GLY A 1 195 ? 5.291 0.158 -5.863 1.00 91.25 195 GLY A C 1
ATOM 1502 O O . GLY A 1 195 ? 4.953 -0.732 -6.651 1.00 91.25 195 GLY A O 1
ATOM 1503 N N . THR A 1 196 ? 4.410 0.827 -5.121 1.00 91.56 196 THR A N 1
ATOM 1504 C CA . THR A 1 196 ? 2.962 0.601 -5.183 1.00 91.56 196 THR A CA 1
ATOM 1505 C C . THR A 1 196 ? 2.390 1.017 -6.539 1.00 91.56 196 THR A C 1
ATOM 1507 O O . THR A 1 196 ? 1.612 0.263 -7.116 1.00 91.56 196 THR A O 1
ATOM 1510 N N . LEU A 1 197 ? 2.824 2.144 -7.120 1.00 93.94 197 LEU A N 1
ATOM 1511 C CA . LEU A 1 197 ? 2.424 2.546 -8.478 1.00 93.94 197 LEU A CA 1
ATOM 1512 C C . LEU A 1 197 ? 2.819 1.505 -9.536 1.00 93.94 197 LEU A C 1
ATOM 1514 O O . LEU A 1 197 ? 1.992 1.155 -10.377 1.00 93.94 197 LEU A O 1
ATOM 1518 N N . ILE A 1 198 ? 4.045 0.971 -9.468 1.00 91.19 198 ILE A N 1
ATOM 1519 C CA . ILE A 1 198 ? 4.498 -0.115 -10.355 1.00 91.19 198 ILE A CA 1
ATOM 1520 C C . ILE A 1 198 ? 3.592 -1.341 -10.200 1.00 91.19 198 ILE A C 1
ATOM 1522 O O . ILE A 1 198 ? 3.186 -1.928 -11.199 1.00 91.19 198 ILE A O 1
ATOM 1526 N N . THR A 1 199 ? 3.244 -1.699 -8.961 1.00 89.62 199 THR A N 1
ATOM 1527 C CA . THR A 1 199 ? 2.383 -2.855 -8.654 1.00 89.62 199 THR A CA 1
ATOM 1528 C C . THR A 1 199 ? 0.967 -2.676 -9.198 1.00 89.62 199 THR A C 1
ATOM 1530 O O . THR A 1 199 ? 0.370 -3.624 -9.697 1.00 89.62 199 THR A O 1
ATOM 1533 N N . LEU A 1 200 ? 0.431 -1.453 -9.161 1.00 89.62 200 LEU A N 1
ATOM 1534 C CA . LEU A 1 200 ? -0.861 -1.150 -9.778 1.00 89.62 200 LEU A CA 1
ATOM 1535 C C . LEU A 1 200 ? -0.816 -1.256 -11.312 1.00 89.62 200 LEU A C 1
ATOM 1537 O O . LEU A 1 200 ? -1.857 -1.459 -11.930 1.00 89.62 200 LEU A O 1
ATOM 1541 N N . GLY A 1 201 ? 0.361 -1.110 -11.932 1.00 87.62 201 GLY A N 1
ATOM 1542 C CA . GLY A 1 201 ? 0.544 -1.256 -13.380 1.00 87.62 201 GLY A CA 1
ATOM 1543 C C . GLY A 1 201 ? -0.187 -0.202 -14.218 1.00 87.62 201 GLY A C 1
ATOM 1544 O O . GLY A 1 201 ? -0.505 -0.441 -15.380 1.00 87.62 201 GLY A O 1
ATOM 1545 N N . ARG A 1 202 ? -0.493 0.954 -13.619 1.00 87.50 202 ARG A N 1
ATOM 1546 C CA . ARG A 1 202 ? -1.321 2.014 -14.209 1.00 87.50 202 ARG A CA 1
ATOM 1547 C C . ARG A 1 202 ? -0.465 3.009 -14.990 1.00 87.50 202 ARG A C 1
ATOM 1549 O O . ARG A 1 202 ? 0.366 3.711 -14.408 1.00 87.50 202 ARG A O 1
ATOM 1556 N N . THR A 1 203 ? -0.673 3.086 -16.304 1.00 91.44 203 THR A N 1
ATOM 1557 C CA . THR A 1 203 ? 0.099 3.969 -17.195 1.00 91.44 203 THR A CA 1
ATOM 1558 C C . THR A 1 203 ? -0.184 5.448 -16.947 1.00 91.44 203 THR A C 1
ATOM 1560 O O . THR A 1 203 ? 0.672 6.293 -17.215 1.00 91.44 203 THR A O 1
ATOM 1563 N N . GLU A 1 204 ? -1.337 5.780 -16.359 1.00 93.50 204 GLU A N 1
ATOM 1564 C CA . GLU A 1 204 ? -1.735 7.155 -16.053 1.00 93.50 204 GLU A CA 1
ATOM 1565 C C . GLU A 1 204 ? -0.779 7.839 -15.059 1.00 93.50 204 GLU A C 1
ATOM 1567 O O . GLU A 1 204 ? -0.725 9.065 -14.990 1.00 93.50 204 GLU A O 1
ATOM 1572 N N . ALA A 1 205 ? 0.026 7.069 -14.317 1.00 94.06 205 ALA A N 1
ATOM 1573 C CA . ALA A 1 205 ? 1.038 7.601 -13.408 1.00 94.06 205 ALA A CA 1
ATOM 1574 C C . ALA A 1 205 ? 2.270 8.184 -14.129 1.00 94.06 205 ALA A C 1
ATOM 1576 O O . ALA A 1 205 ? 2.950 9.050 -13.577 1.00 94.06 205 ALA A O 1
ATOM 1577 N N . VAL A 1 206 ? 2.573 7.734 -15.355 1.00 95.31 206 VAL A N 1
ATOM 1578 C CA . VAL A 1 206 ? 3.782 8.112 -16.114 1.00 95.31 206 VAL A CA 1
ATOM 1579 C C . VAL A 1 206 ? 3.960 9.628 -16.284 1.00 95.31 206 VAL A C 1
ATOM 1581 O O . VAL A 1 206 ? 5.056 10.108 -15.978 1.00 95.31 206 VAL A O 1
ATOM 1584 N N . PRO A 1 207 ? 2.966 10.410 -16.759 1.00 95.06 207 PRO A N 1
ATOM 1585 C CA . PRO A 1 207 ? 3.136 11.857 -16.904 1.00 95.06 207 PRO A CA 1
ATOM 1586 C C . PRO A 1 207 ? 3.471 12.531 -15.568 1.00 95.06 207 PRO A C 1
ATOM 1588 O O . PRO A 1 207 ? 4.422 13.307 -15.501 1.00 95.06 207 PRO A O 1
ATOM 1591 N N . CYS A 1 208 ? 2.783 12.160 -14.485 1.00 94.81 208 CYS A N 1
ATOM 1592 C CA . CYS A 1 208 ? 3.048 12.715 -13.159 1.00 94.81 208 CYS A CA 1
ATOM 1593 C C . CYS A 1 208 ? 4.446 12.349 -12.641 1.00 94.81 208 CYS A C 1
ATOM 1595 O O . CYS A 1 208 ? 5.131 13.191 -12.070 1.00 94.81 208 CYS A O 1
ATOM 1597 N N . LEU A 1 209 ? 4.904 11.112 -12.857 1.00 95.06 209 LEU A N 1
ATOM 1598 C CA . LEU A 1 209 ? 6.250 10.685 -12.463 1.00 95.06 209 LEU A CA 1
ATOM 1599 C C . LEU A 1 209 ? 7.345 11.443 -13.229 1.00 95.06 209 LEU A C 1
ATOM 1601 O O . LEU A 1 209 ? 8.363 11.812 -12.642 1.00 95.06 209 LEU A O 1
ATOM 1605 N N . LYS A 1 210 ? 7.129 11.723 -14.522 1.00 94.94 210 LYS A N 1
ATOM 1606 C CA . LYS A 1 210 ? 8.045 12.542 -15.332 1.00 94.94 210 LYS A CA 1
ATOM 1607 C C . LYS A 1 210 ? 8.138 13.978 -14.817 1.00 94.94 210 LYS A C 1
ATOM 1609 O O . LYS A 1 210 ? 9.245 14.502 -14.739 1.00 94.94 210 LYS A O 1
ATOM 1614 N N . GLU A 1 211 ? 7.015 14.586 -14.437 1.00 93.94 211 GLU A N 1
ATOM 1615 C CA . GLU A 1 211 ? 6.999 15.920 -13.819 1.00 93.94 211 GLU A CA 1
ATOM 1616 C C . GLU A 1 211 ? 7.739 15.934 -12.477 1.00 93.94 211 GLU A C 1
ATOM 1618 O O . GLU A 1 211 ? 8.565 16.811 -12.225 1.00 93.94 211 GLU A O 1
ATOM 1623 N N . LEU A 1 212 ? 7.486 14.937 -11.622 1.00 91.25 212 LEU A N 1
ATOM 1624 C CA . LEU A 1 212 ? 8.085 14.865 -10.288 1.00 91.25 212 LEU A CA 1
ATOM 1625 C C . LEU A 1 212 ? 9.596 14.665 -10.319 1.00 91.25 212 LEU A C 1
ATOM 1627 O O . LEU A 1 212 ? 10.281 15.127 -9.410 1.00 91.25 212 LEU A O 1
ATOM 1631 N N . ARG A 1 213 ? 10.125 14.027 -11.367 1.00 89.62 213 ARG A N 1
ATOM 1632 C CA . ARG A 1 213 ? 11.553 13.727 -11.526 1.00 89.62 213 ARG A CA 1
ATOM 1633 C C . ARG A 1 213 ? 12.462 14.933 -11.256 1.00 89.62 213 ARG A C 1
ATOM 1635 O O . ARG A 1 213 ? 13.526 14.754 -10.674 1.00 89.62 213 ARG A O 1
ATOM 1642 N N . ALA A 1 214 ? 12.055 16.139 -11.657 1.00 85.75 214 ALA A N 1
ATOM 1643 C CA . ALA A 1 214 ? 12.856 17.353 -11.489 1.00 85.75 214 ALA A CA 1
ATOM 1644 C C . ALA A 1 214 ? 12.972 17.826 -10.026 1.00 85.75 214 ALA A C 1
ATOM 1646 O O . ALA A 1 214 ? 13.925 18.521 -9.688 1.00 85.75 214 ALA A O 1
ATOM 1647 N N . GLY A 1 215 ? 12.016 17.460 -9.165 1.00 84.44 215 GLY A N 1
ATOM 1648 C CA . GLY A 1 215 ? 11.961 17.882 -7.761 1.00 84.44 215 GLY A CA 1
ATOM 1649 C C . GLY A 1 215 ? 12.523 16.867 -6.761 1.00 84.44 215 GLY A C 1
ATOM 1650 O O . GLY A 1 215 ? 12.502 17.127 -5.561 1.00 84.44 215 GLY A O 1
ATOM 1651 N N . ILE A 1 216 ? 12.994 15.706 -7.221 1.00 87.56 216 ILE A N 1
ATOM 1652 C CA . ILE A 1 216 ? 13.447 14.614 -6.351 1.00 87.56 216 ILE A CA 1
ATOM 1653 C C . ILE A 1 216 ? 14.953 14.722 -6.141 1.00 87.56 216 ILE A C 1
ATOM 1655 O O . ILE A 1 216 ? 15.735 14.560 -7.075 1.00 87.56 216 ILE A O 1
ATOM 1659 N N . SER A 1 217 ? 15.349 14.984 -4.898 1.00 85.56 217 SER A N 1
ATOM 1660 C CA . SER A 1 217 ? 16.750 15.144 -4.499 1.00 85.56 217 SER A CA 1
ATOM 1661 C C . SER A 1 217 ? 17.439 13.824 -4.150 1.00 85.56 217 SER A C 1
ATOM 1663 O O . SER A 1 217 ? 18.644 13.694 -4.357 1.00 85.56 217 SER A O 1
ATOM 1665 N N . ASP A 1 218 ? 16.701 12.836 -3.636 1.00 90.25 218 ASP A N 1
ATOM 1666 C CA . ASP A 1 218 ? 17.271 11.534 -3.291 1.00 90.25 218 ASP A CA 1
ATOM 1667 C C . ASP A 1 218 ? 17.571 10.707 -4.548 1.00 90.25 218 ASP A C 1
ATOM 1669 O O . ASP A 1 218 ? 16.676 10.370 -5.329 1.00 90.25 218 ASP A O 1
ATOM 1673 N N . ALA A 1 219 ? 18.841 10.336 -4.724 1.00 90.44 219 ALA A N 1
ATOM 1674 C CA . ALA A 1 219 ? 19.305 9.600 -5.896 1.00 90.44 219 ALA A CA 1
ATOM 1675 C C . ALA A 1 219 ? 18.630 8.226 -6.029 1.00 90.44 219 ALA A C 1
ATOM 1677 O O . ALA A 1 219 ? 18.333 7.791 -7.143 1.00 90.44 219 ALA A O 1
ATOM 1678 N N . ARG A 1 220 ? 18.348 7.546 -4.908 1.00 90.06 220 ARG A N 1
ATOM 1679 C CA . ARG A 1 220 ? 17.700 6.228 -4.927 1.00 90.06 220 ARG A CA 1
ATOM 1680 C C . ARG A 1 220 ? 16.232 6.343 -5.340 1.00 90.06 220 ARG A C 1
ATOM 1682 O O . ARG A 1 220 ? 15.790 5.604 -6.219 1.00 90.06 220 ARG A O 1
ATOM 1689 N N . THR A 1 221 ? 15.496 7.304 -4.791 1.00 90.69 221 THR A N 1
ATOM 1690 C CA . THR A 1 221 ? 14.127 7.618 -5.222 1.00 90.69 221 THR A CA 1
ATOM 1691 C C . THR A 1 221 ? 14.090 8.020 -6.694 1.00 90.69 221 THR A C 1
ATOM 1693 O O . THR A 1 221 ? 13.225 7.547 -7.429 1.00 90.69 221 THR A O 1
ATOM 1696 N N . LEU A 1 222 ? 15.051 8.819 -7.163 1.00 92.81 222 LEU A N 1
ATOM 1697 C CA . LEU A 1 222 ? 15.150 9.207 -8.570 1.00 92.81 222 LEU A CA 1
ATOM 1698 C C . LEU A 1 222 ? 15.355 7.995 -9.496 1.00 92.81 222 LEU A C 1
ATOM 1700 O O . LEU A 1 222 ? 14.698 7.900 -10.534 1.00 92.81 222 LEU A O 1
ATOM 1704 N N . ILE A 1 223 ? 16.227 7.052 -9.122 1.00 92.00 223 ILE A N 1
ATOM 1705 C CA . ILE A 1 223 ? 16.414 5.786 -9.853 1.00 92.00 223 ILE A CA 1
ATOM 1706 C C . ILE A 1 223 ? 15.097 5.005 -9.907 1.00 92.00 223 ILE A C 1
ATOM 1708 O O . ILE A 1 223 ? 14.696 4.566 -10.986 1.00 92.00 223 ILE A O 1
ATOM 1712 N N . ASN A 1 224 ? 14.388 4.890 -8.781 1.00 91.06 224 ASN A N 1
ATOM 1713 C CA . ASN A 1 224 ? 13.111 4.179 -8.726 1.00 91.06 224 ASN A CA 1
ATOM 1714 C C . ASN A 1 224 ? 12.040 4.845 -9.597 1.00 91.06 224 ASN A C 1
ATOM 1716 O O . ASN A 1 224 ? 11.322 4.147 -10.308 1.00 91.06 224 ASN A O 1
ATOM 1720 N N . ILE A 1 225 ? 11.955 6.178 -9.604 1.00 94.00 225 ILE A N 1
ATOM 1721 C CA . ILE A 1 225 ? 11.032 6.920 -10.475 1.00 94.00 225 ILE A CA 1
ATOM 1722 C C . ILE A 1 225 ? 11.365 6.680 -11.947 1.00 94.00 225 ILE A C 1
ATOM 1724 O O . ILE A 1 225 ? 10.464 6.408 -12.736 1.00 94.00 225 ILE A O 1
ATOM 1728 N N . ASN A 1 226 ? 12.643 6.736 -12.327 1.00 93.06 226 ASN A N 1
ATOM 1729 C CA . ASN A 1 226 ? 13.054 6.468 -13.706 1.00 93.06 226 ASN A CA 1
ATOM 1730 C C . ASN A 1 226 ? 12.698 5.040 -14.129 1.00 93.06 226 ASN A C 1
ATOM 1732 O O . ASN A 1 226 ? 12.164 4.839 -15.217 1.00 93.06 226 ASN A O 1
ATOM 1736 N N . SER A 1 227 ? 12.941 4.070 -13.246 1.00 89.88 227 SER A N 1
ATOM 1737 C CA . SER A 1 227 ? 12.560 2.673 -13.446 1.00 89.88 227 SER A CA 1
ATOM 1738 C C . SER A 1 227 ? 11.043 2.523 -13.624 1.00 89.88 227 SER A C 1
ATOM 1740 O O . SER A 1 227 ? 10.582 1.920 -14.592 1.00 89.88 227 SER A O 1
ATOM 1742 N N . ALA A 1 228 ? 10.251 3.174 -12.766 1.00 92.56 228 ALA A N 1
ATOM 1743 C CA . ALA A 1 228 ? 8.795 3.178 -12.857 1.00 92.56 228 ALA A CA 1
ATOM 1744 C C . ALA A 1 228 ? 8.285 3.808 -14.159 1.00 92.56 228 ALA A C 1
ATOM 1746 O O . ALA A 1 228 ? 7.375 3.266 -14.773 1.00 92.56 228 ALA A O 1
ATOM 1747 N N . VAL A 1 229 ? 8.876 4.919 -14.613 1.00 94.31 229 VAL A N 1
ATOM 1748 C CA . VAL A 1 229 ? 8.513 5.565 -15.887 1.00 94.31 229 VAL A CA 1
ATOM 1749 C C . VAL A 1 229 ? 8.732 4.624 -17.072 1.00 94.31 229 VAL A C 1
ATOM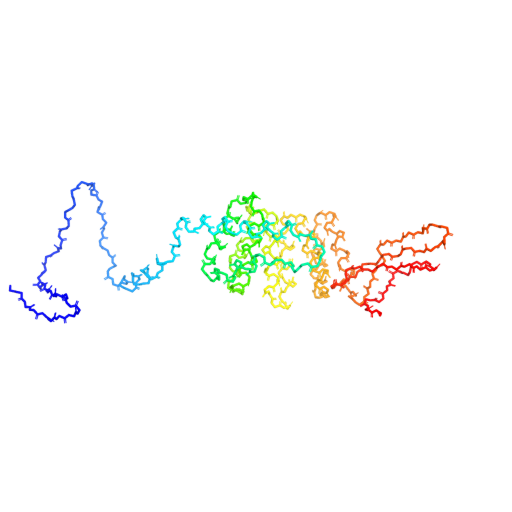 1751 O O . VAL A 1 229 ? 7.913 4.617 -17.988 1.00 94.31 229 VAL A O 1
ATOM 1754 N N . VAL A 1 230 ? 9.808 3.832 -17.056 1.00 90.69 230 VAL A N 1
ATOM 1755 C CA . VAL A 1 230 ? 10.077 2.832 -18.098 1.00 90.69 230 VAL A CA 1
ATOM 1756 C C . VAL A 1 230 ? 9.063 1.689 -18.024 1.00 90.69 230 VAL A C 1
ATOM 1758 O O . VAL A 1 230 ? 8.420 1.391 -19.024 1.00 90.69 230 VAL A O 1
ATOM 1761 N N . MET A 1 231 ? 8.862 1.089 -16.846 1.00 89.69 231 MET A N 1
ATOM 1762 C CA . MET A 1 231 ? 7.965 -0.068 -16.683 1.00 89.69 231 MET A CA 1
ATOM 1763 C C . MET A 1 231 ? 6.495 0.264 -16.937 1.00 89.69 231 MET A C 1
ATOM 1765 O O . MET A 1 231 ? 5.781 -0.512 -17.558 1.00 89.69 231 MET A O 1
ATOM 1769 N N . LEU A 1 232 ? 6.028 1.412 -16.449 1.00 91.81 232 LEU A N 1
ATOM 1770 C CA . LEU A 1 232 ? 4.642 1.849 -16.619 1.00 91.81 232 LEU A CA 1
ATOM 1771 C C . LEU A 1 232 ? 4.395 2.462 -18.004 1.00 91.81 232 LEU A C 1
ATOM 1773 O O . LEU A 1 232 ? 3.243 2.616 -18.398 1.00 91.81 232 LEU A O 1
ATOM 1777 N N . GLY A 1 233 ? 5.452 2.840 -18.731 1.00 89.81 233 GLY A N 1
ATOM 1778 C CA . GLY A 1 233 ? 5.349 3.346 -20.101 1.00 89.81 233 GLY A CA 1
ATOM 1779 C C . GLY A 1 233 ? 4.919 2.272 -21.100 1.00 89.81 233 GLY A C 1
ATOM 1780 O O . GLY A 1 233 ? 4.252 2.597 -22.079 1.00 89.81 233 GLY A O 1
ATOM 1781 N N . ASP A 1 234 ? 5.256 1.012 -20.820 1.00 87.38 234 ASP A N 1
ATOM 1782 C CA . ASP A 1 234 ? 4.839 -0.155 -21.595 1.00 87.38 234 ASP A CA 1
ATOM 1783 C C . ASP A 1 234 ? 4.488 -1.326 -20.653 1.00 87.38 234 ASP A C 1
ATOM 1785 O O . ASP A 1 234 ? 5.289 -2.242 -20.453 1.00 87.38 234 ASP A O 1
ATOM 1789 N N . PRO A 1 235 ? 3.298 -1.312 -20.022 1.00 81.94 235 PRO A N 1
ATOM 1790 C CA . PRO A 1 235 ? 2.936 -2.295 -18.995 1.00 81.94 235 PRO A CA 1
ATOM 1791 C C . PRO A 1 235 ? 2.795 -3.725 -19.542 1.00 81.94 235 PRO A C 1
ATOM 1793 O O . PRO A 1 235 ? 2.787 -4.688 -18.770 1.00 81.94 235 PRO A O 1
ATOM 1796 N N . GLY A 1 236 ? 2.691 -3.875 -20.868 1.00 84.62 236 GLY A N 1
ATOM 1797 C CA . GLY A 1 236 ? 2.652 -5.162 -21.558 1.00 84.62 236 GLY A CA 1
ATOM 1798 C C . GLY A 1 236 ? 4.025 -5.811 -21.724 1.00 84.62 236 GLY A C 1
ATOM 1799 O O . GLY A 1 236 ? 4.102 -6.910 -22.278 1.00 84.62 236 GLY A O 1
ATOM 1800 N N . VAL A 1 237 ? 5.095 -5.165 -21.253 1.00 88.50 237 VAL A N 1
ATOM 1801 C CA . VAL A 1 237 ? 6.473 -5.609 -21.438 1.00 88.50 237 VAL A CA 1
ATOM 1802 C C . VAL A 1 237 ? 7.221 -5.662 -20.105 1.00 88.50 237 VAL A C 1
ATOM 1804 O O . VAL A 1 237 ? 7.214 -4.738 -19.296 1.00 88.50 237 VAL A O 1
ATOM 1807 N N . CYS A 1 238 ? 7.910 -6.774 -19.888 1.00 90.06 238 CYS A N 1
ATOM 1808 C CA . CYS A 1 238 ? 8.878 -6.957 -18.823 1.00 90.06 238 CYS A CA 1
ATOM 1809 C C . CYS A 1 238 ? 10.277 -6.581 -19.323 1.00 90.06 238 CYS A C 1
ATOM 1811 O O . CYS A 1 238 ? 10.686 -7.010 -20.401 1.00 90.06 238 CYS A O 1
ATOM 1813 N N . ASN A 1 239 ? 11.039 -5.836 -18.528 1.00 89.62 239 ASN A N 1
ATOM 1814 C CA . ASN A 1 239 ? 12.395 -5.396 -18.861 1.00 89.62 239 ASN A CA 1
ATOM 1815 C C . ASN A 1 239 ? 13.434 -6.260 -18.145 1.00 89.62 239 ASN A C 1
ATOM 1817 O O . ASN A 1 239 ? 13.253 -6.596 -16.974 1.00 89.62 239 ASN A O 1
ATOM 1821 N N . LEU A 1 240 ? 14.526 -6.610 -18.830 1.00 90.12 240 LEU A N 1
ATOM 1822 C CA . LEU A 1 240 ? 15.629 -7.362 -18.236 1.00 90.12 240 LEU A CA 1
ATOM 1823 C C . LEU A 1 240 ? 16.248 -6.553 -17.091 1.00 90.12 240 LEU A C 1
ATOM 1825 O O . LEU A 1 240 ? 16.742 -5.445 -17.294 1.00 90.12 240 LEU A O 1
ATOM 1829 N N . TYR A 1 241 ? 16.215 -7.124 -15.894 1.00 89.25 241 TYR A N 1
ATOM 1830 C CA . TYR A 1 241 ? 16.724 -6.513 -14.671 1.00 89.25 241 TYR A CA 1
ATOM 1831 C C . TYR A 1 241 ? 18.110 -7.042 -14.309 1.00 89.25 241 TYR A C 1
ATOM 1833 O O . TYR A 1 241 ? 19.004 -6.272 -13.963 1.00 89.25 241 TYR A O 1
ATOM 1841 N N . SER A 1 242 ? 18.302 -8.356 -14.402 1.00 89.81 242 SER A N 1
ATOM 1842 C CA . SER A 1 242 ? 19.595 -8.982 -14.152 1.00 89.81 242 SER A CA 1
ATOM 1843 C C . SER A 1 242 ? 19.753 -10.227 -15.001 1.00 89.81 242 SER A C 1
ATOM 1845 O O . SER A 1 242 ? 18.813 -11.010 -15.128 1.00 89.81 242 SER A O 1
ATOM 1847 N N . GLU A 1 243 ? 20.959 -10.444 -15.501 1.00 92.44 243 GLU A N 1
ATOM 1848 C CA . GLU A 1 243 ? 21.349 -11.680 -16.161 1.00 92.44 243 GLU A CA 1
ATOM 1849 C C . GLU A 1 243 ? 22.622 -12.224 -15.524 1.00 92.44 243 GLU A C 1
ATOM 1851 O O . GLU A 1 243 ? 23.517 -11.467 -15.140 1.00 92.44 243 GLU A O 1
ATOM 1856 N N . SER A 1 244 ? 22.699 -13.541 -15.391 1.00 90.56 244 SER A N 1
ATOM 1857 C CA . SER A 1 244 ? 23.930 -14.222 -15.022 1.00 90.56 244 SER A CA 1
ATOM 1858 C C . SER A 1 244 ? 24.095 -15.474 -15.867 1.00 90.56 244 SER A C 1
ATOM 1860 O O . SER A 1 244 ? 23.135 -16.182 -16.168 1.00 90.56 244 SER A O 1
ATOM 1862 N N . GLN A 1 245 ? 25.334 -15.743 -16.263 1.00 89.44 245 GLN A N 1
ATOM 1863 C CA . GLN A 1 245 ? 25.693 -16.980 -16.935 1.00 89.44 245 GLN A CA 1
ATOM 1864 C C . GLN A 1 245 ? 26.301 -17.910 -15.888 1.00 89.44 245 GLN A C 1
ATOM 1866 O O . GLN A 1 245 ? 27.344 -17.601 -15.310 1.00 89.44 245 GLN A O 1
ATOM 1871 N N . GLY A 1 246 ? 25.609 -19.007 -15.581 1.00 72.88 246 GLY A N 1
ATOM 1872 C CA . GLY A 1 246 ? 25.933 -19.853 -14.434 1.00 72.88 246 GLY A CA 1
ATOM 1873 C C . GLY A 1 246 ? 26.121 -21.320 -14.802 1.00 72.88 246 GLY A C 1
ATOM 1874 O O . GLY A 1 246 ? 25.280 -21.916 -15.468 1.00 72.88 246 GLY A O 1
ATOM 1875 N N . GLY A 1 247 ? 27.198 -21.921 -14.292 1.00 66.19 247 GLY A N 1
ATOM 1876 C CA . GLY A 1 247 ? 27.395 -23.371 -14.260 1.00 66.19 247 GLY A CA 1
ATOM 1877 C C . GLY A 1 247 ? 27.965 -24.019 -15.537 1.00 66.19 247 GLY A C 1
ATOM 1878 O O . GLY A 1 247 ? 28.240 -23.345 -16.531 1.00 66.19 247 GLY A O 1
ATOM 1879 N N . PRO A 1 248 ? 28.159 -25.355 -15.517 1.00 65.19 248 PRO A N 1
ATOM 1880 C CA . PRO A 1 248 ? 28.733 -26.114 -16.634 1.00 65.19 248 PRO A CA 1
ATOM 1881 C C . PRO A 1 248 ? 27.846 -26.130 -17.889 1.00 65.19 248 PRO A C 1
ATOM 1883 O O . PRO A 1 248 ? 28.337 -26.391 -18.984 1.00 65.19 248 PRO A O 1
ATOM 1886 N N . SER A 1 249 ? 26.550 -25.848 -17.737 1.00 71.00 249 SER A N 1
ATOM 1887 C CA . SER A 1 249 ? 25.542 -25.901 -18.797 1.00 71.00 249 SER A CA 1
ATOM 1888 C C . SER A 1 249 ? 25.533 -24.677 -19.722 1.00 71.00 249 SER A C 1
ATOM 1890 O O . SER A 1 249 ? 24.827 -24.698 -20.724 1.00 71.00 249 SER A O 1
ATOM 1892 N N . ARG A 1 250 ? 26.309 -23.618 -19.421 1.00 80.94 250 ARG A N 1
ATOM 1893 C CA . ARG A 1 250 ? 26.347 -22.338 -20.171 1.00 80.94 250 ARG A CA 1
ATOM 1894 C C . ARG 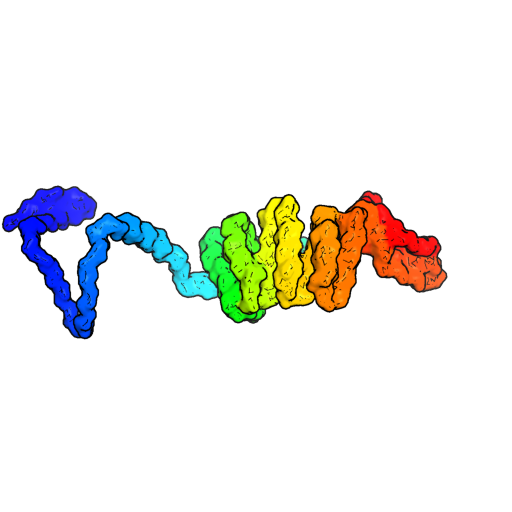A 1 250 ? 24.982 -21.649 -20.345 1.00 80.94 250 ARG A C 1
ATOM 1896 O O . ARG A 1 250 ? 24.873 -20.742 -21.171 1.00 80.94 250 ARG A O 1
ATOM 1903 N N . LEU A 1 251 ? 23.979 -22.040 -19.558 1.00 88.38 251 LEU A N 1
ATOM 1904 C CA . LEU A 1 251 ? 22.646 -21.444 -19.584 1.00 88.38 251 LEU A CA 1
ATOM 1905 C C . LEU A 1 251 ? 22.658 -20.049 -18.952 1.00 88.38 251 LEU A C 1
ATOM 1907 O O . LEU A 1 251 ? 23.427 -19.755 -18.029 1.00 88.38 251 LEU A O 1
ATOM 1911 N N . TRP A 1 252 ? 21.770 -19.202 -19.452 1.00 91.62 252 TRP A N 1
ATOM 1912 C CA . TRP A 1 252 ? 21.527 -17.858 -18.959 1.00 91.62 252 TRP A CA 1
ATOM 1913 C C . TRP A 1 252 ? 20.380 -17.868 -17.958 1.00 91.62 252 TRP A C 1
ATOM 1915 O O . TRP A 1 252 ? 19.291 -18.341 -18.269 1.00 91.62 252 TRP A O 1
ATOM 1925 N N . SER A 1 253 ? 20.615 -17.325 -16.766 1.00 92.38 253 SER A N 1
ATOM 1926 C CA . SER A 1 253 ? 19.574 -17.021 -15.786 1.00 92.38 253 SER A CA 1
ATOM 1927 C C . SER A 1 253 ? 19.145 -15.572 -15.977 1.00 92.38 253 SER A C 1
ATOM 1929 O O . SER A 1 253 ? 19.899 -14.649 -15.670 1.00 92.38 253 SER A O 1
ATOM 1931 N N . CYS A 1 254 ? 17.942 -15.369 -16.498 1.00 93.00 254 CYS A N 1
ATOM 1932 C CA . CYS A 1 254 ? 17.406 -14.069 -16.873 1.00 93.00 254 CYS A CA 1
ATOM 1933 C C . CYS A 1 254 ? 16.288 -13.674 -15.907 1.00 93.00 254 CYS A C 1
ATOM 1935 O O . CYS A 1 254 ? 15.260 -14.351 -15.844 1.00 93.00 254 CYS A O 1
ATOM 1937 N N . ARG A 1 255 ? 16.446 -12.562 -15.184 1.00 91.94 255 ARG A N 1
ATOM 1938 C CA . ARG A 1 255 ? 15.378 -11.985 -14.356 1.00 91.94 255 ARG A CA 1
ATOM 1939 C C . ARG A 1 255 ? 14.868 -10.704 -14.976 1.00 91.94 255 ARG A C 1
ATOM 1941 O O . ARG A 1 255 ? 15.637 -9.782 -15.243 1.00 91.94 255 ARG A O 1
ATOM 1948 N N . TYR A 1 256 ? 13.561 -10.638 -15.133 1.00 91.44 256 TYR A N 1
ATOM 1949 C CA . TYR A 1 256 ? 12.838 -9.513 -15.690 1.00 91.44 256 TYR A CA 1
ATOM 1950 C C . TYR A 1 256 ? 11.993 -8.848 -14.615 1.00 91.44 256 TYR A C 1
ATOM 1952 O O . TYR A 1 256 ? 11.505 -9.526 -13.714 1.00 91.44 256 TYR A O 1
ATOM 1960 N N . GLN A 1 257 ? 11.789 -7.541 -14.740 1.00 89.69 257 GLN A N 1
ATOM 1961 C CA . GLN A 1 257 ? 10.840 -6.774 -13.941 1.00 89.69 257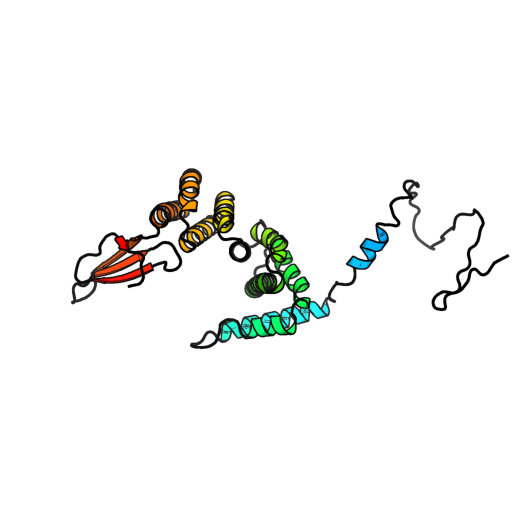 GLN A CA 1
ATOM 1962 C C . GLN A 1 257 ? 9.705 -6.265 -14.823 1.00 89.69 257 GLN A C 1
ATOM 1964 O O . GLN A 1 257 ? 9.944 -5.754 -15.919 1.00 89.69 257 GLN A O 1
ATOM 1969 N N . CYS A 1 258 ? 8.477 -6.396 -14.333 1.00 90.00 258 CYS A N 1
ATOM 1970 C CA . CYS A 1 258 ? 7.273 -5.995 -15.050 1.00 90.00 258 CYS A CA 1
ATOM 1971 C C . CYS A 1 258 ? 6.420 -5.060 -14.187 1.00 90.00 258 CYS A C 1
ATOM 1973 O O . CYS A 1 258 ? 6.506 -5.060 -12.955 1.00 90.00 258 CYS A O 1
ATOM 1975 N N . ALA A 1 259 ? 5.581 -4.271 -14.849 1.00 89.12 259 ALA A N 1
ATOM 1976 C CA . ALA A 1 259 ? 4.504 -3.541 -14.199 1.00 89.12 259 ALA A CA 1
ATOM 1977 C C . ALA A 1 259 ? 3.299 -4.462 -13.929 1.00 89.12 259 ALA A C 1
ATOM 1979 O O . ALA A 1 259 ? 3.042 -5.403 -14.680 1.00 89.12 259 ALA A O 1
ATOM 1980 N N . GLY A 1 260 ? 2.526 -4.154 -12.888 1.00 85.38 260 GLY A N 1
ATOM 1981 C CA . GLY A 1 260 ? 1.318 -4.891 -12.518 1.00 85.38 260 GLY A CA 1
ATOM 1982 C C . GLY A 1 260 ? 1.538 -5.940 -11.424 1.00 85.38 260 GLY A C 1
ATOM 1983 O O . GLY A 1 260 ? 2.532 -5.915 -10.695 1.00 85.38 260 GLY A O 1
ATOM 1984 N N . ALA A 1 261 ? 0.576 -6.861 -11.302 1.00 77.75 261 ALA A N 1
ATOM 1985 C CA . ALA A 1 261 ? 0.550 -7.871 -10.242 1.00 77.75 261 ALA A CA 1
ATOM 1986 C C . ALA A 1 261 ? 1.754 -8.831 -10.301 1.00 77.75 261 ALA A C 1
ATOM 1988 O O . ALA A 1 261 ? 2.319 -9.185 -9.266 1.00 77.75 261 ALA A O 1
ATOM 1989 N N . VAL A 1 262 ? 2.190 -9.208 -11.507 1.00 78.50 262 VAL A N 1
ATOM 1990 C CA . VAL A 1 262 ? 3.397 -10.017 -11.721 1.00 78.50 262 VAL A CA 1
ATOM 1991 C C . VAL A 1 262 ? 4.594 -9.077 -11.829 1.00 78.50 262 VAL A C 1
ATOM 1993 O O . VAL A 1 262 ? 4.845 -8.495 -12.878 1.00 78.50 262 VAL A O 1
ATOM 1996 N N . ARG A 1 263 ? 5.336 -8.899 -10.730 1.00 75.56 263 ARG A N 1
ATOM 1997 C CA . ARG A 1 263 ? 6.440 -7.918 -10.660 1.00 75.56 263 ARG A CA 1
ATOM 1998 C C . ARG A 1 263 ? 7.754 -8.410 -11.248 1.00 75.56 263 ARG A C 1
ATOM 2000 O O . ARG A 1 263 ? 8.638 -7.600 -11.526 1.00 75.56 263 ARG A O 1
ATOM 2007 N N . GLY A 1 264 ? 7.897 -9.716 -11.428 1.00 82.69 264 GLY A N 1
ATOM 2008 C CA . GLY A 1 264 ? 9.104 -10.277 -11.992 1.00 82.69 264 GLY A CA 1
ATOM 2009 C C . GLY A 1 264 ? 8.898 -11.652 -12.587 1.00 82.69 264 GLY A C 1
ATOM 2010 O O . GLY A 1 264 ? 8.012 -12.401 -12.182 1.00 82.69 264 GLY A O 1
ATOM 2011 N N . ARG A 1 265 ? 9.732 -11.959 -13.574 1.00 84.25 265 ARG A N 1
ATOM 2012 C CA . ARG A 1 265 ? 9.787 -13.264 -14.228 1.00 84.25 265 ARG A CA 1
ATOM 2013 C C . ARG A 1 265 ? 11.227 -13.720 -14.245 1.00 84.25 265 ARG A C 1
ATOM 2015 O O . ARG A 1 265 ? 12.103 -12.956 -14.639 1.00 84.25 265 ARG A O 1
ATOM 2022 N N . GLU A 1 266 ? 11.461 -14.956 -13.840 1.00 88.75 266 GLU A N 1
ATOM 2023 C CA . GLU A 1 266 ? 12.754 -15.604 -14.008 1.00 88.75 266 GLU A CA 1
ATOM 2024 C C . GLU A 1 266 ? 12.631 -16.671 -15.093 1.00 88.75 266 GLU A C 1
ATOM 2026 O O . GLU A 1 266 ? 11.659 -17.429 -15.151 1.00 88.75 266 GLU A O 1
ATOM 2031 N N . ARG A 1 267 ? 13.591 -16.675 -16.014 1.00 87.94 267 ARG A N 1
ATOM 2032 C CA . ARG A 1 267 ? 13.673 -17.620 -17.122 1.00 87.94 267 ARG A CA 1
ATOM 2033 C C . ARG A 1 267 ? 15.102 -18.123 -17.218 1.00 87.94 267 ARG A C 1
ATOM 2035 O O . ARG A 1 267 ? 16.042 -17.344 -17.095 1.00 87.94 267 ARG A O 1
ATOM 2042 N N . VAL A 1 268 ? 15.244 -19.417 -17.473 1.00 88.75 268 VAL A N 1
ATOM 2043 C CA . VAL A 1 268 ? 16.523 -20.013 -17.850 1.00 88.75 268 VAL A CA 1
ATOM 2044 C C . VAL A 1 268 ? 16.505 -20.215 -19.359 1.00 88.75 268 VAL A C 1
ATOM 2046 O O . VAL A 1 268 ? 15.543 -20.770 -19.888 1.00 88.75 268 VAL A O 1
ATOM 2049 N N . MET A 1 269 ? 17.525 -19.723 -20.054 1.00 88.50 269 MET A N 1
ATOM 2050 C CA . MET A 1 269 ? 17.588 -19.721 -21.515 1.00 88.50 269 MET A CA 1
ATOM 2051 C C . MET A 1 269 ? 18.911 -20.299 -22.016 1.00 88.50 269 MET A C 1
ATOM 2053 O O . MET A 1 269 ? 19.954 -20.145 -21.385 1.00 88.50 269 MET A O 1
ATOM 2057 N N . GLU A 1 270 ? 18.874 -20.949 -23.177 1.00 88.44 270 GLU A N 1
ATOM 2058 C CA . GLU A 1 270 ? 20.083 -21.436 -23.857 1.00 88.44 270 GLU A CA 1
ATOM 2059 C C . GLU A 1 270 ? 20.850 -20.303 -24.556 1.00 88.44 270 GLU A C 1
ATOM 2061 O O . GLU A 1 270 ? 22.073 -20.350 -24.682 1.00 88.44 270 GLU A O 1
ATOM 2066 N N . ALA A 1 271 ? 20.135 -19.260 -24.978 1.00 87.88 271 ALA A N 1
ATOM 2067 C CA . ALA A 1 271 ? 20.688 -18.063 -25.600 1.00 87.88 271 ALA A CA 1
ATOM 2068 C C . ALA A 1 271 ? 20.756 -16.889 -24.609 1.00 87.88 271 ALA A C 1
ATOM 2070 O O . ALA A 1 271 ? 20.154 -16.932 -23.537 1.00 87.88 271 ALA A O 1
ATOM 2071 N N . ALA A 1 272 ? 21.486 -15.834 -24.990 1.00 88.69 272 ALA A N 1
ATOM 2072 C CA . ALA A 1 272 ? 21.580 -14.603 -24.207 1.00 88.69 272 ALA A CA 1
ATOM 2073 C C . ALA A 1 272 ? 20.193 -14.007 -23.921 1.00 88.69 272 ALA A C 1
ATOM 2075 O O . ALA A 1 272 ? 19.294 -14.076 -24.764 1.00 88.69 272 ALA A O 1
ATOM 2076 N N . CYS A 1 273 ? 20.037 -13.396 -22.745 1.00 92.62 273 CYS A N 1
ATOM 2077 C CA . CYS A 1 273 ? 18.753 -12.875 -22.301 1.00 92.62 273 CYS A CA 1
ATOM 2078 C C . CYS A 1 273 ? 18.267 -11.750 -23.234 1.00 92.62 273 CYS A C 1
ATOM 2080 O O . CYS A 1 273 ? 18.960 -10.738 -23.394 1.00 92.62 273 CYS A O 1
ATOM 2082 N N . PRO A 1 274 ? 17.065 -11.851 -23.835 1.00 93.44 274 PRO A N 1
ATOM 2083 C CA . PRO A 1 274 ? 16.488 -10.724 -24.550 1.00 93.44 274 PRO A CA 1
ATOM 2084 C C . PRO A 1 274 ? 16.278 -9.555 -23.586 1.00 93.44 274 PRO A C 1
ATOM 2086 O O . PRO A 1 274 ? 16.010 -9.750 -22.399 1.00 93.44 274 PRO A O 1
ATOM 2089 N N . ARG A 1 275 ? 16.379 -8.323 -24.098 1.00 91.56 275 ARG A N 1
ATOM 2090 C CA . ARG A 1 275 ? 16.209 -7.103 -23.288 1.00 91.56 275 ARG A CA 1
ATOM 2091 C C . ARG A 1 275 ? 14.797 -6.952 -22.734 1.00 91.56 275 ARG A C 1
ATOM 2093 O O . ARG A 1 275 ? 14.624 -6.337 -21.685 1.00 91.56 275 ARG A O 1
ATOM 2100 N N . THR A 1 276 ? 13.815 -7.511 -23.427 1.00 90.25 276 THR A N 1
ATOM 2101 C CA . THR A 1 276 ? 12.407 -7.434 -23.063 1.00 90.25 276 THR A CA 1
ATOM 2102 C C . THR A 1 276 ? 11.708 -8.769 -23.286 1.00 90.25 276 THR A C 1
ATOM 2104 O O . THR A 1 276 ? 12.129 -9.570 -24.120 1.00 90.25 276 THR A O 1
ATOM 2107 N N . LEU A 1 277 ? 10.629 -8.997 -22.541 1.00 89.81 277 LEU A N 1
ATOM 2108 C CA . LEU A 1 277 ? 9.706 -10.112 -22.738 1.00 89.81 277 LEU A CA 1
ATOM 2109 C C . LEU A 1 277 ? 8.257 -9.628 -22.629 1.00 89.81 277 LEU A C 1
ATOM 2111 O O . LEU A 1 277 ? 7.997 -8.679 -21.890 1.00 89.81 277 LEU A O 1
ATOM 2115 N N . PRO A 1 278 ? 7.295 -10.275 -23.304 1.00 86.88 278 PRO A N 1
ATOM 2116 C CA . PRO A 1 278 ? 5.881 -10.001 -23.081 1.00 86.88 278 PRO A CA 1
ATOM 2117 C C . PRO A 1 278 ? 5.479 -10.265 -21.623 1.00 86.88 278 PRO A C 1
ATOM 2119 O O . PRO A 1 278 ? 5.823 -11.294 -21.043 1.00 86.88 278 PRO A O 1
ATOM 2122 N N . ASN A 1 279 ? 4.693 -9.360 -21.046 1.00 82.81 279 ASN A N 1
ATOM 2123 C CA . ASN A 1 279 ? 4.061 -9.525 -19.741 1.00 82.81 279 ASN A CA 1
ATOM 2124 C C . ASN A 1 279 ? 2.714 -10.255 -19.891 1.00 82.81 279 ASN A C 1
ATOM 2126 O O . ASN A 1 279 ? 1.649 -9.695 -19.640 1.00 82.81 279 ASN A O 1
ATOM 2130 N N . LYS A 1 280 ? 2.761 -11.489 -20.397 1.00 77.75 280 LYS A N 1
ATOM 2131 C CA . LYS A 1 280 ? 1.606 -12.390 -20.514 1.00 77.75 280 LYS A CA 1
ATOM 2132 C C . LYS A 1 280 ? 1.957 -13.715 -19.873 1.00 77.75 280 LYS A C 1
ATOM 2134 O O . LYS A 1 280 ? 3.061 -14.212 -20.086 1.00 77.75 280 LYS A O 1
ATOM 2139 N N . ASP A 1 281 ? 1.051 -14.267 -19.082 1.00 61.94 281 ASP A N 1
ATOM 2140 C CA . ASP A 1 281 ? 1.198 -15.639 -18.605 1.00 61.94 281 ASP A CA 1
ATOM 2141 C C . ASP A 1 281 ? 1.150 -16.566 -19.827 1.00 61.94 281 ASP A C 1
ATOM 2143 O O . ASP A 1 281 ? 0.280 -16.410 -20.686 1.00 61.94 281 ASP A O 1
ATOM 2147 N N . GLU A 1 282 ? 2.174 -17.411 -19.960 1.00 48.78 282 GLU A N 1
ATOM 2148 C CA . GLU A 1 282 ? 2.227 -18.471 -20.976 1.00 48.78 282 GLU A CA 1
ATOM 2149 C C . GLU A 1 282 ? 1.424 -19.677 -20.498 1.00 48.78 282 GLU A C 1
ATOM 2151 O O . GLU A 1 282 ? 1.537 -19.999 -19.291 1.00 48.78 282 GLU A O 1
#